Protein AF-A0A1A6AYL4-F1 (afdb_monomer)

Mean predicted aligned error: 13.73 Å

Structure (mmCIF, N/CA/C/O backbone):
data_AF-A0A1A6AYL4-F1
#
_entry.id   AF-A0A1A6AYL4-F1
#
loop_
_atom_site.group_PDB
_atom_site.id
_atom_site.type_symbol
_atom_site.label_atom_id
_atom_site.label_alt_id
_atom_site.label_comp_id
_atom_site.label_asym_id
_atom_site.label_entity_id
_atom_site.label_seq_id
_atom_site.pdbx_PDB_ins_code
_atom_site.Cartn_x
_atom_site.Cartn_y
_atom_site.Cartn_z
_atom_site.occupancy
_atom_site.B_iso_or_equiv
_atom_site.auth_seq_id
_atom_site.auth_comp_id
_atom_site.auth_asym_id
_atom_site.auth_atom_id
_atom_site.pdbx_PDB_model_num
ATOM 1 N N . MET A 1 1 ? -16.899 0.995 16.268 1.00 93.88 1 MET A N 1
ATOM 2 C CA . MET A 1 1 ? -15.574 0.306 16.276 1.00 93.88 1 MET A CA 1
ATOM 3 C C . MET A 1 1 ? -14.476 1.223 15.748 1.00 93.88 1 MET A C 1
ATOM 5 O O . MET A 1 1 ? -14.807 2.250 15.169 1.00 93.88 1 MET A O 1
ATOM 9 N N . LYS A 1 2 ? -13.194 0.879 15.949 1.00 95.88 2 LYS A N 1
ATOM 10 C CA . LYS A 1 2 ? -12.048 1.659 15.445 1.00 95.88 2 LYS A CA 1
ATOM 11 C C . LYS A 1 2 ? -11.159 0.810 14.546 1.00 95.88 2 LYS A C 1
ATOM 13 O O . LYS A 1 2 ? -10.795 -0.306 14.914 1.00 95.88 2 LYS A O 1
ATOM 18 N N . PHE A 1 3 ? -10.766 1.372 13.412 1.00 98.06 3 PHE A N 1
ATOM 19 C CA . PHE A 1 3 ? -9.859 0.760 12.446 1.00 98.06 3 PHE A CA 1
ATOM 20 C C . PHE A 1 3 ? -8.645 1.661 12.265 1.00 98.06 3 PHE A C 1
ATOM 22 O O . PHE A 1 3 ? -8.770 2.885 12.279 1.00 98.06 3 PHE A O 1
ATOM 29 N N . CYS A 1 4 ? -7.470 1.061 12.111 1.00 98.50 4 CYS A N 1
ATOM 30 C CA . CYS A 1 4 ? -6.222 1.800 11.961 1.00 98.50 4 CYS A CA 1
ATOM 31 C C . CYS A 1 4 ? -5.524 1.407 10.663 1.00 98.50 4 CYS A C 1
ATOM 33 O O . CYS A 1 4 ? -5.542 0.246 10.261 1.00 98.50 4 CYS A O 1
ATOM 35 N N . GLY A 1 5 ? -4.902 2.378 10.015 1.00 98.75 5 GLY A N 1
ATOM 36 C CA . GLY A 1 5 ? -4.017 2.177 8.887 1.00 98.75 5 GLY A CA 1
ATOM 37 C C . GLY A 1 5 ? -2.644 2.752 9.189 1.00 98.75 5 GLY A C 1
ATOM 38 O O . GLY A 1 5 ? -2.529 3.826 9.781 1.00 98.75 5 GLY A O 1
ATOM 39 N N . ILE A 1 6 ? -1.610 2.017 8.797 1.00 98.75 6 ILE A N 1
ATOM 40 C CA . ILE A 1 6 ? -0.211 2.367 9.015 1.00 98.75 6 ILE A CA 1
ATOM 41 C C . ILE A 1 6 ? 0.480 2.377 7.660 1.00 98.75 6 ILE A C 1
ATOM 43 O O . ILE A 1 6 ? 0.662 1.317 7.069 1.00 98.75 6 ILE A O 1
ATOM 47 N N . ASP A 1 7 ? 0.894 3.549 7.195 1.00 98.38 7 ASP A N 1
ATOM 48 C CA . ASP A 1 7 ? 1.853 3.666 6.099 1.00 98.38 7 ASP A CA 1
ATOM 49 C C . ASP A 1 7 ? 3.285 3.688 6.650 1.00 98.38 7 ASP A C 1
ATOM 51 O O . ASP A 1 7 ? 3.562 4.328 7.673 1.00 98.38 7 ASP A O 1
ATOM 55 N N . VAL A 1 8 ? 4.189 2.944 6.008 1.00 96.62 8 VAL A N 1
ATOM 56 C CA . VAL A 1 8 ? 5.577 2.790 6.457 1.00 96.62 8 VAL A CA 1
ATOM 57 C C . VAL A 1 8 ? 6.524 3.501 5.497 1.00 96.62 8 VAL A C 1
ATOM 59 O O . VAL A 1 8 ? 6.944 2.952 4.478 1.00 96.62 8 VAL A O 1
ATOM 62 N N . HIS A 1 9 ? 6.985 4.686 5.894 1.00 88.50 9 HIS A N 1
ATOM 63 C CA . HIS A 1 9 ? 7.947 5.471 5.131 1.00 88.50 9 HIS A CA 1
ATOM 64 C C . HIS A 1 9 ? 9.311 5.539 5.831 1.00 88.50 9 HIS A C 1
ATOM 66 O O . HIS A 1 9 ? 9.556 6.359 6.721 1.00 88.50 9 HIS A O 1
ATOM 72 N N . LEU A 1 10 ? 10.261 4.709 5.390 1.00 82.62 10 LEU A N 1
ATOM 73 C CA . LEU A 1 10 ? 11.614 4.616 5.959 1.00 82.62 10 LEU A CA 1
ATOM 74 C C . LEU A 1 10 ? 11.590 4.331 7.472 1.00 82.62 10 LEU A C 1
ATOM 76 O O . LEU A 1 10 ? 11.496 3.176 7.865 1.00 82.62 10 LEU A O 1
ATOM 80 N N . ARG A 1 11 ? 11.705 5.360 8.323 1.00 79.62 11 ARG A N 1
ATOM 81 C CA . ARG A 1 11 ? 11.673 5.264 9.799 1.00 79.62 11 ARG A CA 1
ATOM 82 C C . ARG A 1 11 ? 10.466 5.970 10.426 1.00 79.62 11 ARG A C 1
ATOM 84 O O . ARG A 1 11 ? 10.343 5.979 11.649 1.00 79.62 11 ARG A O 1
ATOM 91 N N . THR A 1 12 ? 9.620 6.581 9.608 1.00 90.06 12 THR A N 1
ATOM 92 C CA . THR A 1 12 ? 8.412 7.290 10.022 1.00 90.06 12 THR A CA 1
ATOM 93 C C . THR A 1 12 ? 7.198 6.460 9.633 1.00 90.06 12 THR A C 1
ATOM 95 O O . THR A 1 12 ? 7.202 5.791 8.604 1.00 90.06 12 THR A O 1
ATOM 98 N N . LEU A 1 13 ? 6.182 6.488 10.485 1.00 97.31 13 LEU A N 1
ATOM 99 C CA . LEU A 1 13 ? 4.921 5.795 10.288 1.00 97.31 13 LEU A CA 1
ATOM 100 C C . LEU A 1 13 ? 3.816 6.838 10.187 1.00 97.31 13 LEU A C 1
ATOM 102 O O . LEU A 1 13 ? 3.622 7.587 11.145 1.00 97.31 13 LEU A O 1
ATOM 106 N N . SER A 1 14 ? 3.094 6.901 9.075 1.00 97.81 14 SER A N 1
ATOM 107 C CA . SER A 1 14 ? 1.877 7.711 9.002 1.00 97.81 14 SER A CA 1
ATOM 108 C C . SER A 1 14 ? 0.704 6.863 9.477 1.00 97.81 14 SER A C 1
ATOM 110 O O . SER A 1 14 ? 0.437 5.791 8.943 1.00 97.81 14 SER A O 1
ATOM 112 N N . ILE A 1 15 ? 0.035 7.321 10.532 1.00 98.19 15 ILE A N 1
ATOM 113 C CA . ILE A 1 15 ? -1.056 6.606 11.191 1.00 98.19 15 ILE A CA 1
ATOM 114 C C . ILE A 1 15 ? -2.368 7.311 10.882 1.00 98.19 15 ILE A C 1
ATOM 116 O O . ILE A 1 15 ? -2.463 8.528 11.068 1.00 98.19 15 ILE A O 1
ATOM 120 N N . ALA A 1 16 ? -3.370 6.540 10.468 1.00 98.12 16 ALA A N 1
ATOM 121 C CA . ALA A 1 16 ? -4.747 6.985 10.317 1.00 98.12 16 ALA A CA 1
ATOM 122 C C . ALA A 1 16 ? -5.687 6.118 11.161 1.00 98.12 16 ALA A C 1
ATOM 124 O O . ALA A 1 16 ? -5.713 4.902 10.989 1.00 98.12 16 ALA A O 1
ATOM 125 N N . GLU A 1 17 ? -6.472 6.730 12.046 1.00 98.00 17 GLU A N 1
ATOM 126 C CA . GLU A 1 17 ? -7.550 6.057 12.782 1.00 98.00 17 GLU A CA 1
ATOM 127 C C . GLU A 1 17 ? -8.902 6.522 12.252 1.00 98.00 17 GLU A C 1
ATOM 129 O O . GLU A 1 17 ? -9.151 7.727 12.165 1.00 98.00 17 GLU A O 1
ATOM 134 N N . ILE A 1 18 ? -9.781 5.567 11.949 1.00 97.75 18 ILE A N 1
ATOM 135 C CA . ILE A 1 18 ? -11.150 5.822 11.502 1.00 97.75 18 ILE A CA 1
ATOM 136 C C . ILE A 1 18 ? -12.148 5.066 12.379 1.00 97.75 18 ILE A C 1
ATOM 138 O O . ILE A 1 18 ? -11.828 4.001 12.921 1.00 97.75 18 ILE A O 1
ATOM 142 N N . ASP A 1 19 ? -13.364 5.590 12.501 1.00 96.19 19 ASP A N 1
ATOM 143 C CA . ASP A 1 19 ? -14.494 4.845 13.060 1.00 96.19 19 ASP A CA 1
ATOM 144 C C . ASP A 1 19 ? -15.345 4.162 11.969 1.00 96.19 19 ASP A C 1
ATOM 146 O O . ASP A 1 19 ? -15.025 4.183 10.778 1.00 96.19 19 ASP A O 1
ATOM 150 N N . GLU A 1 20 ? -16.434 3.513 12.379 1.00 95.75 20 GLU A N 1
ATOM 151 C CA . GLU A 1 20 ? -17.362 2.823 11.471 1.00 95.75 20 GLU A CA 1
ATOM 152 C C . GLU A 1 20 ? -18.221 3.752 10.604 1.00 95.75 20 GLU A C 1
ATOM 154 O O . GLU A 1 20 ? -18.821 3.283 9.639 1.00 95.75 20 GLU A O 1
ATOM 159 N N . ASN A 1 21 ? -18.239 5.049 10.919 1.00 96.00 21 ASN A N 1
ATOM 160 C CA . ASN A 1 21 ? -18.890 6.096 10.136 1.00 96.00 21 ASN A CA 1
ATOM 161 C C . ASN A 1 21 ? -17.889 6.841 9.236 1.00 96.00 21 ASN A C 1
ATOM 163 O O . ASN A 1 21 ? -18.244 7.846 8.626 1.00 96.00 21 ASN A O 1
ATOM 167 N N . PHE A 1 22 ? -16.643 6.359 9.156 1.00 95.50 22 PHE A N 1
ATOM 168 C CA . PHE A 1 22 ? -15.541 6.969 8.409 1.00 95.50 22 PHE A CA 1
ATOM 169 C C . PHE A 1 22 ? -15.150 8.373 8.885 1.00 95.50 22 PHE A C 1
ATOM 171 O O . PHE A 1 22 ? -14.526 9.133 8.138 1.00 95.50 22 PHE A O 1
ATOM 178 N N . ASN A 1 23 ? -15.439 8.701 10.149 1.00 94.69 23 ASN A N 1
ATOM 179 C CA . ASN A 1 23 ? -14.836 9.861 10.789 1.00 94.69 23 ASN A CA 1
ATOM 180 C C . ASN A 1 23 ? -13.351 9.579 11.023 1.00 94.69 23 ASN A C 1
ATOM 182 O O . ASN A 1 23 ? -12.981 8.522 11.539 1.00 94.69 23 ASN A O 1
ATOM 186 N N . VAL A 1 24 ? -12.498 10.535 10.658 1.00 95.00 24 VAL A N 1
ATOM 187 C CA . VAL A 1 24 ? -11.054 10.443 10.882 1.00 95.00 24 VAL A CA 1
ATOM 188 C C . VAL A 1 24 ? -10.741 10.968 12.282 1.00 95.00 24 VAL A C 1
ATOM 190 O O . VAL A 1 24 ? -10.748 12.173 12.525 1.00 95.00 24 VAL A O 1
ATOM 193 N N . ASN A 1 25 ? -10.452 10.056 13.208 1.00 93.94 25 ASN A N 1
ATOM 194 C CA . ASN A 1 25 ? -10.186 10.378 14.614 1.00 93.94 25 ASN A CA 1
ATOM 195 C C . ASN A 1 25 ? -8.729 10.788 14.858 1.00 93.94 25 ASN A C 1
ATOM 197 O O . ASN A 1 25 ? -8.426 11.492 15.821 1.00 93.94 25 ASN A O 1
ATOM 201 N N . LEU A 1 26 ? -7.812 10.318 14.007 1.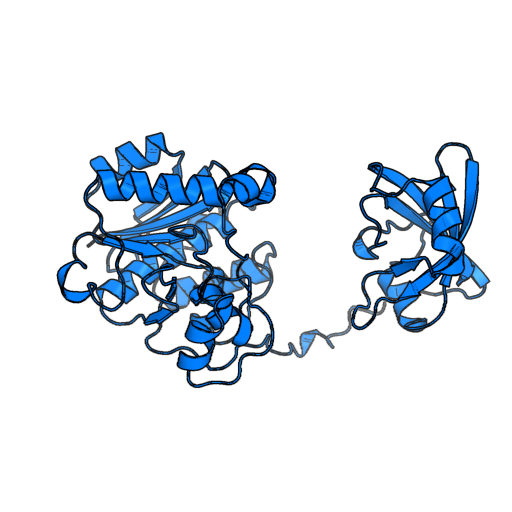00 95.00 26 LEU A N 1
ATOM 202 C CA . LEU A 1 26 ? -6.384 10.587 14.122 1.00 95.00 26 LEU A CA 1
ATOM 203 C C . LEU A 1 26 ? -5.725 10.566 12.744 1.00 95.00 26 LEU A C 1
ATOM 205 O O . LEU A 1 26 ? -5.889 9.604 12.000 1.00 95.00 26 LEU A O 1
ATOM 209 N N . LEU A 1 27 ? -4.902 11.578 12.467 1.00 94.31 27 LEU A N 1
ATOM 210 C CA . LEU A 1 27 ? -3.845 11.538 11.457 1.00 94.31 27 LEU A CA 1
ATOM 211 C C . LEU A 1 27 ? -2.560 12.025 12.107 1.00 94.31 27 LEU A C 1
ATOM 213 O O . LEU A 1 27 ? -2.458 13.187 12.505 1.00 94.31 27 LEU A O 1
ATOM 217 N N . LYS A 1 28 ? -1.585 11.133 12.268 1.00 94.56 28 LYS A N 1
ATOM 218 C CA . LYS A 1 28 ? -0.340 11.479 12.954 1.00 94.56 28 LYS A CA 1
ATOM 219 C C . LYS A 1 28 ? 0.845 10.690 12.421 1.00 94.56 28 LYS A C 1
ATOM 221 O O . LYS A 1 28 ? 0.759 9.486 12.222 1.00 94.56 28 LYS A O 1
ATOM 226 N N . ASN A 1 29 ? 1.974 11.375 12.265 1.00 95.12 29 ASN A N 1
ATOM 227 C CA . ASN A 1 29 ? 3.255 10.708 12.083 1.00 95.12 29 ASN A CA 1
ATOM 228 C C . ASN A 1 29 ? 3.780 10.227 13.437 1.00 95.12 29 ASN A C 1
ATOM 230 O O . ASN A 1 29 ? 3.818 10.996 14.397 1.00 95.12 29 ASN A O 1
ATOM 234 N N . MET A 1 30 ? 4.194 8.970 13.494 1.00 96.56 30 MET A N 1
ATOM 235 C CA . MET A 1 30 ? 4.739 8.317 14.675 1.00 96.56 30 MET A CA 1
ATOM 236 C C . MET A 1 30 ? 6.060 7.623 14.346 1.00 96.56 30 MET A C 1
ATOM 238 O O . MET A 1 30 ? 6.335 7.247 13.206 1.00 96.56 30 MET A O 1
ATOM 242 N N . ASN A 1 31 ? 6.882 7.418 15.365 1.00 96.25 31 ASN A N 1
ATOM 243 C CA . ASN A 1 31 ? 7.961 6.438 15.339 1.00 96.25 31 ASN A CA 1
ATOM 244 C C . ASN A 1 31 ? 7.506 5.096 15.957 1.00 96.25 31 ASN A C 1
ATOM 246 O O . ASN A 1 31 ? 6.405 4.977 16.492 1.00 96.25 31 ASN A O 1
ATOM 250 N N . LEU A 1 32 ? 8.365 4.072 15.914 1.00 96.69 32 LEU A N 1
ATOM 251 C CA . LEU A 1 32 ? 8.043 2.735 16.438 1.00 96.69 32 LEU A CA 1
ATOM 252 C C . LEU A 1 32 ? 7.712 2.717 17.944 1.00 96.69 32 LEU A C 1
ATOM 254 O O . LEU A 1 32 ? 6.887 1.912 18.367 1.00 96.69 32 LEU A O 1
ATOM 258 N N . ASN A 1 33 ? 8.333 3.575 18.760 1.00 96.00 33 ASN A N 1
ATOM 259 C CA . ASN A 1 33 ? 8.033 3.648 20.195 1.00 96.00 33 ASN A CA 1
ATOM 260 C C . ASN A 1 33 ? 6.682 4.326 20.444 1.00 96.00 33 ASN A C 1
ATOM 262 O O . ASN A 1 33 ? 5.897 3.841 21.250 1.00 96.00 33 ASN A O 1
ATOM 266 N N . GLU A 1 34 ? 6.378 5.398 19.712 1.00 97.31 34 GLU A N 1
ATOM 267 C CA . GLU A 1 34 ? 5.057 6.037 19.768 1.00 97.31 34 GLU A CA 1
ATOM 268 C C . GLU A 1 34 ? 3.951 5.074 19.321 1.00 97.31 34 GLU A C 1
ATOM 270 O O . GLU A 1 34 ? 2.909 5.011 19.969 1.00 97.31 34 GLU A O 1
ATOM 275 N N . LEU A 1 35 ? 4.200 4.260 18.285 1.00 97.06 35 LEU A N 1
ATOM 276 C CA . LEU A 1 35 ? 3.273 3.208 17.868 1.00 97.06 35 LEU A CA 1
ATOM 277 C C . LEU A 1 35 ? 3.028 2.196 18.999 1.00 97.06 35 LEU A C 1
ATOM 279 O O . LEU A 1 35 ? 1.879 1.852 19.268 1.00 97.06 35 LEU A O 1
ATOM 283 N N . LYS A 1 36 ? 4.084 1.727 19.683 1.00 96.56 36 LYS A N 1
ATOM 284 C CA . LYS A 1 36 ? 3.955 0.780 20.809 1.00 96.56 36 LYS A CA 1
ATOM 285 C C . LYS A 1 36 ? 3.029 1.309 21.902 1.00 96.56 36 LYS A C 1
ATOM 287 O O . LYS A 1 36 ? 2.177 0.558 22.384 1.00 96.56 36 LYS A O 1
ATOM 292 N N . GLU A 1 37 ? 3.197 2.574 22.281 1.00 96.81 37 GLU A N 1
ATOM 293 C CA . GLU A 1 37 ? 2.360 3.213 23.299 1.00 96.81 37 GLU A CA 1
ATOM 294 C C . GLU A 1 37 ? 0.932 3.437 22.794 1.00 96.81 37 GLU A C 1
ATOM 296 O O . GLU A 1 37 ? -0.027 3.131 23.502 1.00 96.81 37 GLU A O 1
ATOM 301 N N . TYR A 1 38 ? 0.770 3.870 21.542 1.00 96.38 38 TYR A N 1
ATOM 302 C CA . TYR A 1 38 ? -0.540 4.089 20.935 1.00 96.38 38 TYR A CA 1
ATOM 303 C C . TYR A 1 38 ? -1.384 2.806 20.869 1.00 96.38 38 TYR A C 1
ATOM 305 O O . TYR A 1 38 ? -2.532 2.814 21.315 1.00 96.38 38 TYR A O 1
ATOM 313 N N . ILE A 1 39 ? -0.815 1.687 20.402 1.00 95.12 39 ILE A N 1
ATOM 314 C CA . ILE A 1 39 ? -1.514 0.388 20.320 1.00 95.12 39 ILE A CA 1
ATOM 315 C C . ILE A 1 39 ? -1.818 -0.189 21.709 1.00 95.12 39 ILE A C 1
ATOM 317 O O . ILE A 1 39 ? -2.794 -0.916 21.886 1.00 95.12 39 ILE A O 1
ATOM 321 N N . LYS A 1 40 ? -1.004 0.136 22.720 1.00 93.50 40 LYS A N 1
ATOM 322 C CA . LYS A 1 40 ? -1.278 -0.244 24.112 1.00 93.50 40 LYS A CA 1
ATOM 323 C C . LYS A 1 40 ? -2.460 0.539 24.691 1.00 93.50 40 LYS A C 1
ATOM 325 O O . LYS A 1 40 ? -3.252 -0.038 25.428 1.00 93.50 40 LYS A O 1
ATOM 330 N N . ALA A 1 41 ? -2.552 1.832 24.388 1.00 93.69 41 ALA A N 1
ATOM 331 C CA . ALA A 1 41 ? -3.563 2.726 24.947 1.00 93.69 41 ALA A CA 1
ATOM 332 C C . ALA A 1 41 ? -4.905 2.688 24.198 1.00 93.69 41 ALA A C 1
ATOM 334 O O . ALA A 1 41 ? -5.934 3.040 24.771 1.00 93.69 41 ALA A O 1
ATOM 335 N N . THR A 1 42 ? -4.904 2.272 22.930 1.00 91.06 42 THR A N 1
ATOM 336 C CA . THR A 1 42 ? -6.061 2.429 22.043 1.00 91.06 42 THR A CA 1
ATOM 337 C C . THR A 1 42 ? -6.631 1.073 21.629 1.00 91.06 42 THR A C 1
ATOM 339 O O . THR A 1 42 ? -5.927 0.287 20.992 1.00 91.06 42 THR A O 1
ATOM 342 N N . PRO A 1 43 ? -7.906 0.774 21.938 1.00 90.81 43 PRO A N 1
ATOM 343 C CA . PRO A 1 43 ? -8.551 -0.435 21.450 1.00 90.81 43 PRO A CA 1
ATOM 344 C C . PRO A 1 43 ? -8.863 -0.284 19.956 1.00 90.81 43 PRO A C 1
ATOM 346 O O . PRO A 1 43 ? -9.803 0.413 19.573 1.00 90.81 43 PRO A O 1
ATOM 349 N N . ILE A 1 44 ? -8.060 -0.937 19.117 1.00 94.56 44 ILE A N 1
ATOM 350 C CA . ILE A 1 44 ? -8.265 -1.020 17.668 1.00 94.56 44 ILE A CA 1
ATOM 351 C C . ILE A 1 44 ? -8.753 -2.424 17.307 1.00 94.56 44 ILE A C 1
ATOM 353 O O . ILE A 1 44 ? -8.173 -3.412 17.756 1.00 94.56 44 ILE A O 1
ATOM 357 N N . THR A 1 45 ? -9.808 -2.498 16.494 1.00 95.06 45 THR A N 1
ATOM 358 C CA . THR A 1 45 ? -10.410 -3.754 16.027 1.00 95.06 45 THR A CA 1
ATOM 359 C C . THR A 1 45 ? -9.517 -4.430 14.987 1.00 95.06 45 THR A C 1
ATOM 361 O O . THR A 1 45 ? -9.121 -5.582 15.149 1.00 95.06 45 THR A O 1
ATOM 364 N N . LEU A 1 46 ? -9.152 -3.698 13.928 1.00 97.31 46 LEU A N 1
ATOM 365 C CA . LEU A 1 46 ? -8.296 -4.216 12.864 1.00 97.31 46 LEU A CA 1
ATOM 366 C C . LEU A 1 46 ? -7.320 -3.156 12.351 1.00 97.31 46 LEU A C 1
ATOM 368 O O . LEU A 1 46 ? -7.672 -1.977 12.246 1.00 97.31 46 LEU A O 1
ATOM 372 N N . ILE A 1 47 ? -6.098 -3.590 12.033 1.00 98.50 47 ILE A N 1
ATOM 373 C CA . ILE A 1 47 ? -5.013 -2.725 11.556 1.00 98.50 47 ILE A CA 1
ATOM 374 C C . ILE A 1 47 ? -4.567 -3.136 10.153 1.00 98.50 47 ILE A C 1
ATOM 376 O O . ILE A 1 47 ? -4.118 -4.261 9.951 1.00 98.50 47 ILE A O 1
ATOM 380 N N . GLY A 1 48 ? -4.643 -2.221 9.191 1.00 98.75 48 GLY A N 1
ATOM 381 C CA . GLY A 1 48 ? -4.002 -2.369 7.886 1.00 98.75 48 GLY A CA 1
ATOM 382 C C . GLY A 1 48 ? -2.593 -1.784 7.892 1.00 98.75 48 GLY A C 1
ATOM 383 O O . GLY A 1 48 ? -2.398 -0.673 8.376 1.00 98.75 48 GLY A O 1
ATOM 384 N N . VAL A 1 49 ? -1.613 -2.505 7.352 1.00 98.81 49 VAL A N 1
ATOM 385 C CA . VAL A 1 49 ? -0.213 -2.055 7.310 1.00 98.81 49 VAL A CA 1
ATOM 386 C C . VAL A 1 49 ? 0.288 -2.047 5.865 1.00 98.81 49 VAL A C 1
ATOM 388 O O . VAL A 1 49 ? 0.308 -3.097 5.224 1.00 98.81 49 VAL A O 1
ATOM 391 N N . ASP A 1 50 ? 0.722 -0.886 5.360 1.00 98.38 50 ASP A N 1
ATOM 392 C CA . ASP A 1 50 ? 1.442 -0.759 4.082 1.00 98.38 50 ASP A CA 1
ATOM 393 C C . ASP A 1 50 ? 2.902 -1.187 4.237 1.00 98.38 50 ASP A C 1
ATOM 395 O O . ASP A 1 50 ? 3.834 -0.383 4.281 1.00 98.38 50 ASP A O 1
ATOM 399 N N . ALA A 1 51 ? 3.090 -2.490 4.405 1.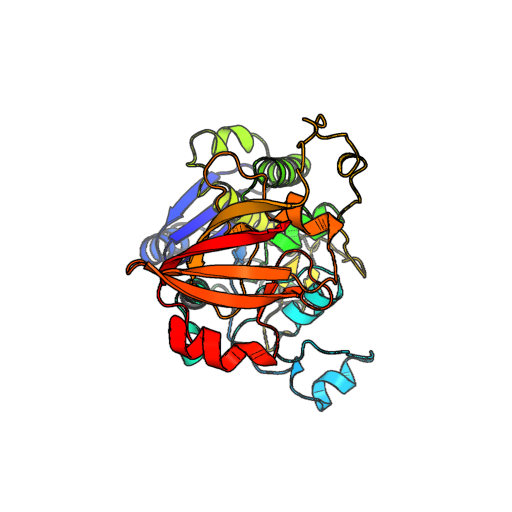00 97.69 51 ALA A N 1
ATOM 400 C CA . ALA A 1 51 ? 4.383 -3.140 4.318 1.00 97.69 51 ALA A CA 1
ATOM 401 C C . ALA A 1 51 ? 4.215 -4.652 4.162 1.00 97.69 51 ALA A C 1
ATOM 403 O O . ALA A 1 51 ? 3.256 -5.208 4.705 1.00 97.69 51 ALA A O 1
ATOM 404 N N . PRO A 1 52 ? 5.167 -5.351 3.515 1.00 96.88 52 PRO A N 1
ATOM 405 C CA . PRO A 1 52 ? 5.160 -6.807 3.511 1.00 96.88 52 PRO A CA 1
ATOM 406 C C . PRO A 1 52 ? 5.284 -7.351 4.940 1.00 96.88 52 PRO A C 1
ATOM 408 O O . PRO A 1 52 ? 6.105 -6.870 5.724 1.00 96.88 52 PRO A O 1
ATOM 411 N N . TYR A 1 53 ? 4.498 -8.376 5.270 1.00 96.19 53 TYR A N 1
ATOM 412 C CA . TYR A 1 53 ? 4.532 -9.041 6.576 1.00 96.19 53 TYR A CA 1
ATOM 413 C C . TYR A 1 53 ? 5.867 -9.735 6.856 1.00 96.19 53 TYR A C 1
ATOM 415 O O . TYR A 1 53 ? 6.410 -9.665 7.960 1.00 96.19 53 TYR A O 1
ATOM 423 N N . ASN A 1 54 ? 6.408 -10.408 5.844 1.00 95.12 54 ASN A N 1
ATOM 424 C CA . ASN A 1 54 ? 7.632 -11.192 5.916 1.00 95.12 54 ASN A CA 1
ATOM 425 C C . ASN A 1 54 ? 8.400 -11.151 4.585 1.00 95.12 54 ASN A C 1
ATOM 427 O O . ASN A 1 54 ? 7.948 -10.586 3.588 1.00 95.12 54 ASN A O 1
ATOM 431 N N . LEU A 1 55 ? 9.590 -11.754 4.595 1.00 96.31 55 LEU A N 1
ATOM 432 C CA . LEU A 1 55 ? 10.420 -11.952 3.408 1.00 96.31 55 LEU A CA 1
ATOM 433 C C . LEU A 1 55 ? 9.741 -12.885 2.398 1.00 96.31 55 LEU A C 1
ATOM 435 O O . LEU A 1 55 ? 8.963 -13.766 2.767 1.00 96.31 55 LEU A O 1
ATOM 439 N N . ASN A 1 56 ? 10.124 -12.745 1.132 1.00 95.00 56 ASN A N 1
ATOM 440 C CA . ASN A 1 56 ? 9.750 -13.673 0.069 1.00 95.00 56 ASN A CA 1
ATOM 441 C C . ASN A 1 56 ? 10.326 -15.075 0.353 1.00 95.00 56 ASN A C 1
ATOM 443 O O . ASN A 1 56 ? 11.536 -15.209 0.536 1.00 95.00 56 ASN A O 1
ATOM 447 N N . GLN A 1 57 ? 9.472 -16.102 0.386 1.00 95.12 57 GLN A N 1
ATOM 448 C CA . GLN A 1 57 ? 9.863 -17.491 0.670 1.00 95.12 57 GLN A CA 1
ATOM 449 C C . GLN A 1 57 ? 10.235 -18.267 -0.603 1.00 95.12 57 GLN A C 1
ATOM 451 O O . GLN A 1 57 ? 10.691 -19.404 -0.529 1.00 95.12 57 GLN A O 1
ATOM 456 N N . GLY A 1 58 ? 10.095 -17.646 -1.775 1.00 93.56 58 GLY A N 1
ATOM 457 C CA . GLY A 1 58 ? 10.498 -18.204 -3.055 1.00 93.56 58 GLY A CA 1
ATOM 458 C C . GLY A 1 58 ? 9.464 -19.136 -3.678 1.00 93.56 58 GLY A C 1
ATOM 459 O O . GLY A 1 58 ? 9.829 -19.885 -4.581 1.00 93.56 58 GLY A O 1
ATOM 460 N N . LEU A 1 59 ? 8.187 -19.082 -3.277 1.00 94.31 59 LEU A N 1
ATOM 461 C CA . LEU A 1 59 ? 7.152 -19.956 -3.850 1.00 94.31 59 LEU A CA 1
ATOM 462 C C . LEU A 1 59 ? 7.040 -19.791 -5.368 1.00 94.31 59 LEU A C 1
ATOM 464 O O . LEU A 1 59 ? 6.972 -20.763 -6.113 1.00 94.31 59 LEU A O 1
ATOM 468 N N . MET A 1 60 ? 7.109 -18.555 -5.862 1.00 91.81 60 MET A N 1
ATOM 469 C CA . MET A 1 60 ? 7.083 -18.294 -7.303 1.00 91.81 60 MET A CA 1
ATOM 470 C C . MET A 1 60 ? 8.367 -18.720 -8.028 1.00 91.81 60 MET A C 1
ATOM 472 O O . MET A 1 60 ? 8.340 -18.862 -9.254 1.00 91.81 60 MET A O 1
ATOM 476 N N . ASN A 1 61 ? 9.466 -18.971 -7.308 1.00 89.94 61 ASN A N 1
ATOM 477 C CA . ASN A 1 61 ? 10.696 -19.557 -7.844 1.00 89.94 61 ASN A CA 1
ATOM 478 C C . ASN A 1 61 ? 10.645 -21.092 -7.895 1.00 89.94 61 ASN A C 1
ATOM 480 O O . ASN A 1 61 ? 11.320 -21.678 -8.744 1.00 89.94 61 ASN A O 1
ATOM 484 N N . ASP A 1 62 ? 9.783 -21.735 -7.108 1.00 90.50 62 ASP A N 1
ATOM 485 C CA . ASP A 1 62 ? 9.547 -23.179 -7.152 1.00 90.50 62 ASP A CA 1
ATOM 486 C C . ASP A 1 62 ? 8.661 -23.579 -8.350 1.00 90.50 62 ASP A C 1
ATOM 488 O O . ASP A 1 62 ? 7.519 -23.145 -8.507 1.00 90.50 62 ASP A O 1
ATOM 492 N N . GLU A 1 63 ? 9.196 -24.431 -9.224 1.00 89.50 63 GLU A N 1
ATOM 493 C CA . GLU A 1 63 ? 8.474 -24.959 -10.381 1.00 89.50 63 GLU A CA 1
ATOM 494 C C . GLU A 1 63 ? 7.288 -25.845 -9.992 1.00 89.50 63 GLU A C 1
ATOM 496 O O . GLU A 1 63 ? 6.231 -25.755 -10.619 1.00 89.50 63 GLU A O 1
ATOM 501 N N . VAL A 1 64 ? 7.424 -26.651 -8.937 1.00 91.19 64 VAL A N 1
ATOM 502 C CA . VAL A 1 64 ? 6.351 -27.530 -8.461 1.00 91.19 64 VAL A CA 1
ATOM 503 C C . VAL A 1 64 ? 5.181 -26.690 -7.967 1.00 91.19 64 VAL A C 1
ATOM 505 O O . VAL A 1 64 ? 4.033 -26.968 -8.319 1.00 91.19 64 VAL A O 1
ATOM 508 N N . TYR A 1 65 ? 5.462 -25.635 -7.201 1.00 91.69 65 TYR A N 1
ATOM 509 C CA . TYR A 1 65 ? 4.450 -24.670 -6.788 1.00 91.69 65 TYR A CA 1
ATOM 510 C C . TYR A 1 65 ? 3.776 -24.006 -7.999 1.00 91.69 65 TYR A C 1
ATOM 512 O O . TYR A 1 65 ? 2.549 -24.018 -8.108 1.00 91.69 65 TYR A O 1
ATOM 520 N N . ARG A 1 66 ? 4.553 -23.499 -8.967 1.00 89.88 66 ARG A N 1
ATOM 521 C CA . ARG A 1 66 ? 4.002 -22.870 -10.182 1.00 89.88 66 ARG A CA 1
ATOM 522 C C . ARG A 1 66 ? 3.103 -23.805 -10.989 1.00 89.88 66 ARG A C 1
ATOM 524 O O . ARG A 1 66 ? 2.057 -23.369 -11.466 1.00 89.88 66 ARG A O 1
ATOM 531 N N . ASN A 1 67 ? 3.471 -25.078 -11.115 1.00 88.69 67 ASN A N 1
ATOM 532 C CA . ASN A 1 67 ? 2.686 -26.068 -11.851 1.00 88.69 67 ASN A CA 1
ATOM 533 C C . ASN A 1 67 ? 1.311 -26.327 -11.206 1.00 88.69 67 ASN A C 1
ATOM 535 O O . ASN A 1 67 ? 0.361 -26.659 -11.913 1.00 88.69 67 ASN A O 1
ATOM 539 N N . LYS A 1 68 ? 1.159 -26.094 -9.893 1.00 90.12 68 LYS A N 1
ATOM 540 C CA . LYS A 1 68 ? -0.136 -26.190 -9.191 1.00 90.12 68 LYS A CA 1
ATOM 541 C C . LYS A 1 68 ? -1.077 -25.021 -9.484 1.00 90.12 68 LYS A C 1
ATOM 543 O O . LYS A 1 68 ? -2.290 -25.179 -9.368 1.00 90.12 68 LYS A O 1
ATOM 548 N N . LEU A 1 69 ? -0.564 -23.865 -9.918 1.00 84.00 69 LEU A N 1
ATOM 549 C CA . LEU A 1 69 ? -1.371 -22.654 -10.138 1.00 84.00 69 LEU A CA 1
ATOM 550 C C . LEU A 1 69 ? -2.349 -22.750 -11.329 1.00 84.00 69 LEU A C 1
ATOM 552 O O . LEU A 1 69 ? -3.058 -21.780 -11.618 1.00 84.00 69 LEU A O 1
ATOM 556 N N . SER A 1 70 ? -2.424 -23.914 -11.993 1.00 79.19 70 SER A N 1
ATOM 557 C CA . SER A 1 70 ? -3.386 -24.250 -13.057 1.00 79.19 70 SER A CA 1
ATOM 558 C C . SER A 1 70 ? -3.466 -23.183 -14.156 1.00 79.19 70 SER A C 1
ATOM 560 O O . SER A 1 70 ? -4.523 -22.916 -14.723 1.00 79.19 70 SER A O 1
ATOM 562 N N . ARG A 1 71 ? -2.339 -22.512 -14.429 1.00 79.19 71 ARG A N 1
ATOM 563 C CA . ARG A 1 71 ? -2.227 -21.423 -15.404 1.00 79.19 71 ARG A CA 1
ATOM 564 C C . ARG A 1 71 ? -0.804 -21.313 -15.932 1.00 79.19 71 ARG A C 1
ATOM 566 O O . ARG A 1 71 ? 0.153 -21.609 -15.222 1.00 79.19 71 ARG A O 1
ATOM 573 N N . LYS A 1 72 ? -0.655 -20.826 -17.165 1.00 75.94 72 LYS A N 1
ATOM 574 C CA . LYS A 1 72 ? 0.662 -20.572 -17.759 1.00 75.94 72 LYS A CA 1
ATOM 575 C C . LYS A 1 72 ? 1.289 -19.323 -17.140 1.00 75.94 72 LYS A C 1
ATOM 577 O O . LYS A 1 72 ? 0.748 -18.225 -17.263 1.00 75.94 72 LYS A O 1
ATOM 582 N N . ILE A 1 73 ? 2.445 -19.491 -16.510 1.00 78.88 73 ILE A N 1
ATOM 583 C CA . ILE A 1 73 ? 3.199 -18.407 -15.875 1.00 78.88 73 ILE A CA 1
ATOM 584 C C . ILE A 1 73 ? 4.349 -18.014 -16.798 1.00 78.88 73 ILE A C 1
ATOM 586 O O . ILE A 1 73 ? 5.204 -18.839 -17.102 1.00 78.88 73 ILE A O 1
ATOM 590 N N . ASN A 1 74 ? 4.374 -16.755 -17.239 1.00 67.81 74 ASN A N 1
ATOM 591 C CA . ASN A 1 74 ? 5.469 -16.205 -18.034 1.00 67.81 74 ASN A CA 1
ATOM 592 C C . ASN A 1 74 ? 6.215 -15.141 -17.211 1.00 67.81 74 ASN A C 1
ATOM 594 O O . ASN A 1 74 ? 5.688 -14.052 -16.984 1.00 67.81 74 ASN A O 1
ATOM 598 N N . GLY A 1 75 ? 7.447 -15.443 -16.794 1.00 66.81 75 GLY A N 1
ATOM 599 C CA . GLY A 1 75 ? 8.325 -14.510 -16.079 1.00 66.81 75 GLY A CA 1
ATOM 600 C C . GLY A 1 75 ? 7.868 -14.159 -14.653 1.00 66.81 75 GLY A C 1
ATOM 601 O O . GLY A 1 75 ? 6.917 -14.724 -14.125 1.00 66.81 75 GLY A O 1
ATOM 602 N N . HIS A 1 76 ? 8.560 -13.199 -14.027 1.00 65.69 76 HIS A N 1
ATOM 603 C CA . HIS A 1 76 ? 8.257 -12.668 -12.683 1.00 65.69 76 HIS A CA 1
ATOM 604 C C . HIS A 1 76 ? 8.330 -13.672 -11.512 1.00 65.69 76 HIS A C 1
ATOM 606 O O . HIS A 1 76 ? 7.551 -13.573 -10.570 1.00 65.69 76 HIS A O 1
ATOM 612 N N . TYR A 1 77 ? 9.301 -14.589 -11.536 1.00 73.62 77 TYR A N 1
ATOM 613 C CA . TYR A 1 77 ? 9.467 -15.639 -10.517 1.00 73.62 77 TYR A CA 1
ATOM 614 C C . TYR A 1 77 ? 10.039 -15.133 -9.173 1.00 73.62 77 TYR A C 1
ATOM 616 O O . TYR A 1 77 ? 9.702 -15.656 -8.118 1.00 73.62 77 TYR A O 1
ATOM 624 N N . ASN A 1 78 ? 10.807 -14.036 -9.180 1.00 84.25 78 ASN A N 1
ATOM 625 C CA . ASN A 1 78 ? 11.412 -13.431 -7.981 1.00 84.25 78 ASN A CA 1
ATOM 626 C C . ASN A 1 78 ? 10.463 -12.464 -7.245 1.00 84.25 78 ASN A C 1
ATOM 628 O O . ASN A 1 78 ? 10.804 -11.300 -7.026 1.00 84.25 78 ASN A O 1
ATOM 632 N N . LYS A 1 79 ? 9.251 -12.919 -6.926 1.00 90.75 79 LYS A N 1
ATOM 633 C CA . LYS A 1 79 ? 8.198 -12.138 -6.257 1.00 90.75 79 LYS A CA 1
ATOM 634 C C . LYS A 1 79 ? 7.448 -13.005 -5.256 1.00 90.75 79 LYS A C 1
ATOM 636 O O . LYS A 1 79 ? 7.360 -14.210 -5.477 1.00 90.75 79 LYS A O 1
ATOM 641 N N . LYS A 1 80 ? 6.862 -12.392 -4.225 1.00 95.19 80 LYS A N 1
ATOM 642 C CA . LYS A 1 80 ? 5.821 -13.072 -3.441 1.00 95.19 80 LYS A CA 1
ATOM 643 C C . LYS A 1 80 ? 4.641 -13.429 -4.348 1.00 95.19 80 LYS A C 1
ATOM 645 O O . LYS A 1 80 ? 4.390 -12.741 -5.344 1.00 95.19 80 LYS A O 1
ATOM 650 N N . VAL A 1 81 ? 3.866 -14.453 -3.996 1.00 95.31 81 VAL A N 1
ATOM 651 C CA . VAL A 1 81 ? 2.660 -14.833 -4.763 1.00 95.31 81 VAL A CA 1
ATOM 652 C C . VAL A 1 81 ? 1.687 -13.653 -4.895 1.00 95.31 81 VAL A C 1
ATOM 654 O O . VAL A 1 81 ? 1.167 -13.401 -5.984 1.00 95.31 81 VAL A O 1
ATOM 657 N N . SER A 1 82 ? 1.495 -12.874 -3.824 1.00 96.56 82 SER A N 1
ATOM 658 C CA . SER A 1 82 ? 0.660 -11.663 -3.825 1.00 96.56 82 SER A CA 1
ATOM 659 C C . SER A 1 82 ? 1.147 -10.627 -4.847 1.00 96.56 82 SER A C 1
ATOM 661 O O . SER A 1 82 ? 0.382 -10.126 -5.674 1.00 96.56 82 SER A O 1
ATOM 663 N N . GLU A 1 83 ? 2.451 -10.360 -4.857 1.00 96.31 83 GLU A N 1
ATOM 664 C CA . GLU A 1 83 ? 3.096 -9.412 -5.760 1.00 96.31 83 GLU A CA 1
ATOM 665 C C . GLU A 1 83 ? 3.022 -9.853 -7.222 1.00 96.31 83 GLU A C 1
ATOM 667 O O . GLU A 1 83 ? 2.802 -9.024 -8.112 1.00 96.31 83 GLU A O 1
ATOM 672 N N . TYR A 1 84 ? 3.204 -11.150 -7.484 1.00 94.31 84 TYR A N 1
ATOM 673 C CA . TYR A 1 84 ? 3.040 -11.738 -8.809 1.00 94.31 84 TYR A CA 1
ATOM 674 C C . TYR A 1 84 ? 1.600 -11.568 -9.309 1.00 94.31 84 TYR A C 1
ATOM 676 O O . TYR A 1 84 ? 1.388 -11.047 -10.409 1.00 94.31 84 TYR A O 1
ATOM 684 N N . GLU A 1 85 ? 0.614 -11.949 -8.489 1.00 94.44 85 GLU A N 1
ATOM 685 C CA . GLU A 1 85 ? -0.806 -11.880 -8.836 1.00 94.44 85 GLU A CA 1
ATOM 686 C C . GLU A 1 85 ? -1.262 -10.439 -9.111 1.00 94.44 85 GLU A C 1
ATOM 688 O O . GLU A 1 85 ? -2.035 -10.202 -10.043 1.00 94.44 85 GLU A O 1
ATOM 693 N N . LEU A 1 86 ? -0.749 -9.452 -8.378 1.00 96.06 86 LEU A N 1
ATOM 694 C CA . LEU A 1 86 ? -0.994 -8.041 -8.685 1.00 96.06 86 LEU A CA 1
ATOM 695 C C . LEU A 1 86 ? -0.291 -7.603 -9.978 1.00 96.06 86 LEU A C 1
ATOM 697 O O . LEU A 1 86 ? -0.916 -6.987 -10.849 1.00 96.06 86 LEU A O 1
ATOM 701 N N . SER A 1 87 ? 0.981 -7.977 -10.154 1.00 93.81 87 SER A N 1
ATOM 702 C CA . SER A 1 87 ? 1.802 -7.549 -11.299 1.00 93.81 87 SER A CA 1
ATOM 703 C C . SER A 1 87 ? 1.218 -8.007 -12.627 1.00 93.81 87 SER A C 1
ATOM 705 O O . SER A 1 87 ? 1.119 -7.221 -13.569 1.00 93.81 87 SER A O 1
ATOM 707 N N . ARG A 1 88 ? 0.750 -9.259 -12.701 1.00 90.25 88 ARG A N 1
ATOM 708 C CA . ARG A 1 88 ? 0.106 -9.782 -13.915 1.00 90.25 88 ARG A CA 1
ATOM 709 C C . ARG A 1 88 ? -1.207 -9.067 -14.262 1.00 90.25 88 ARG A C 1
ATOM 711 O O . ARG A 1 88 ? -1.650 -9.145 -15.401 1.00 90.25 88 ARG A O 1
ATOM 718 N N . ARG A 1 89 ? -1.826 -8.375 -13.297 1.00 93.75 89 ARG A N 1
ATOM 719 C CA . ARG A 1 89 ? -3.030 -7.551 -13.490 1.00 93.75 89 ARG A CA 1
ATOM 720 C C . ARG A 1 89 ? -2.693 -6.094 -13.815 1.00 93.75 89 ARG A C 1
ATOM 722 O O . ARG A 1 89 ? -3.600 -5.276 -13.905 1.00 93.75 89 ARG A O 1
ATOM 729 N N . GLY A 1 90 ? -1.418 -5.750 -13.994 1.00 93.81 90 GLY A N 1
ATOM 730 C CA . GLY A 1 90 ? -0.966 -4.387 -14.283 1.00 93.81 90 GLY A CA 1
ATOM 731 C C . GLY A 1 90 ? -0.676 -3.534 -13.044 1.00 93.81 90 GLY A C 1
ATOM 732 O O . GLY A 1 90 ? -0.315 -2.368 -13.192 1.00 93.81 90 GLY A O 1
ATOM 733 N N . ILE A 1 91 ? -0.789 -4.097 -11.835 1.00 96.00 91 ILE A N 1
ATOM 734 C CA . ILE A 1 91 ? -0.503 -3.415 -10.568 1.00 96.00 91 ILE A CA 1
ATOM 735 C C . ILE A 1 91 ? 0.863 -3.886 -10.070 1.00 96.00 91 ILE A C 1
ATOM 737 O O . ILE A 1 91 ? 0.999 -5.027 -9.658 1.00 96.00 91 ILE A O 1
ATOM 741 N N . ASN A 1 92 ? 1.886 -3.035 -10.100 1.00 92.56 92 ASN A N 1
ATOM 742 C CA . ASN A 1 92 ? 3.268 -3.467 -9.859 1.00 92.56 92 ASN A CA 1
ATOM 743 C C . ASN A 1 92 ? 3.775 -3.059 -8.463 1.00 92.56 92 ASN A C 1
ATOM 745 O O . ASN A 1 92 ? 4.309 -1.956 -8.332 1.00 92.56 92 ASN A O 1
ATOM 749 N N . PRO A 1 93 ? 3.639 -3.909 -7.428 1.00 92.25 93 PRO A N 1
ATOM 750 C CA . PRO A 1 93 ? 4.306 -3.691 -6.148 1.00 92.25 93 PRO A CA 1
ATOM 751 C C . PRO A 1 93 ? 5.825 -3.854 -6.266 1.00 92.25 93 PRO A C 1
ATOM 753 O O . PRO A 1 93 ? 6.339 -4.503 -7.188 1.00 92.25 93 PRO A O 1
ATOM 756 N N . PHE A 1 94 ? 6.545 -3.282 -5.299 1.00 89.75 94 PHE A N 1
ATOM 757 C CA . PHE A 1 94 ? 7.958 -3.590 -5.096 1.00 89.75 94 PHE A CA 1
ATOM 758 C C . PHE A 1 94 ? 8.118 -5.073 -4.766 1.00 89.75 94 PHE A C 1
ATOM 760 O O . PHE A 1 94 ? 7.312 -5.637 -4.038 1.00 89.75 94 PHE A O 1
ATOM 767 N N . SER A 1 95 ? 9.156 -5.705 -5.314 1.00 91.62 95 SER A N 1
ATOM 768 C CA . SER A 1 95 ? 9.433 -7.113 -5.030 1.00 91.62 95 SER A CA 1
ATOM 769 C C . SER A 1 95 ? 10.111 -7.251 -3.676 1.00 91.62 95 SER A C 1
ATOM 771 O O . SER A 1 95 ? 11.213 -6.726 -3.489 1.00 91.62 95 SER A O 1
ATOM 773 N N . THR A 1 96 ? 9.464 -7.956 -2.751 1.00 93.75 96 THR A N 1
ATOM 774 C CA . THR A 1 96 ? 10.026 -8.231 -1.431 1.00 93.75 96 THR A CA 1
ATOM 775 C C . THR A 1 96 ? 11.243 -9.152 -1.573 1.00 93.75 96 THR A C 1
ATOM 777 O O . THR A 1 96 ? 11.159 -10.189 -2.241 1.00 93.75 96 THR A O 1
ATOM 780 N N . PRO A 1 97 ? 12.404 -8.798 -0.990 1.00 93.25 97 PRO A N 1
ATOM 781 C CA . PRO A 1 97 ? 13.580 -9.656 -1.015 1.00 93.25 97 PRO A CA 1
ATOM 782 C C . PRO A 1 97 ? 13.388 -10.964 -0.245 1.00 93.25 97 PRO A C 1
ATOM 784 O O . PRO A 1 97 ? 12.562 -11.060 0.660 1.00 93.25 97 PRO A O 1
ATOM 787 N N . SER A 1 98 ? 14.221 -11.954 -0.564 1.00 93.38 98 SER A N 1
ATOM 788 C CA . SER A 1 98 ? 14.255 -13.249 0.125 1.00 93.38 98 SER A CA 1
ATOM 789 C C . SER A 1 98 ? 15.122 -13.268 1.387 1.00 93.38 98 SER A C 1
ATOM 791 O O . SER A 1 98 ? 15.089 -14.238 2.137 1.00 93.38 98 SER A O 1
ATOM 793 N N . SER A 1 99 ? 15.912 -12.220 1.651 1.00 94.56 99 SER A N 1
ATOM 794 C CA . SER A 1 99 ? 16.779 -12.159 2.832 1.00 94.56 99 SER A CA 1
ATOM 795 C C . SER A 1 99 ? 16.893 -10.754 3.421 1.00 94.56 99 SER A C 1
ATOM 797 O O . SER A 1 99 ? 16.846 -9.744 2.711 1.00 94.56 99 SER A O 1
ATOM 799 N N . MET A 1 100 ? 17.112 -10.695 4.739 1.00 95.75 100 MET A N 1
ATOM 800 C CA . MET A 1 100 ? 17.402 -9.442 5.444 1.00 95.75 100 MET A CA 1
ATOM 801 C C . MET A 1 100 ? 18.716 -8.799 4.997 1.00 95.75 100 MET A C 1
ATOM 803 O O . MET A 1 100 ? 18.843 -7.580 5.070 1.00 95.75 100 MET A O 1
ATOM 807 N N . GLU A 1 101 ? 19.683 -9.586 4.527 1.00 93.19 101 GLU A N 1
ATOM 808 C CA . GLU A 1 101 ? 20.934 -9.064 3.972 1.00 93.19 101 GLU A CA 1
ATOM 809 C C . GLU A 1 101 ? 20.656 -8.167 2.760 1.00 93.19 101 GLU A C 1
ATOM 811 O O . GLU A 1 101 ? 21.124 -7.030 2.712 1.00 93.19 101 GLU A O 1
ATOM 816 N N . ILE A 1 102 ? 19.801 -8.615 1.831 1.00 89.38 102 ILE A N 1
ATOM 817 C CA . ILE A 1 102 ? 19.420 -7.813 0.662 1.00 89.38 102 ILE A CA 1
ATOM 818 C C . ILE A 1 102 ? 18.667 -6.552 1.098 1.00 89.38 102 ILE A C 1
ATOM 820 O O . ILE A 1 102 ? 18.982 -5.467 0.604 1.00 89.38 102 ILE A O 1
ATOM 824 N N . VAL A 1 103 ? 17.718 -6.673 2.035 1.00 89.12 103 VAL A N 1
ATOM 825 C CA . VAL A 1 103 ? 16.974 -5.523 2.585 1.00 89.12 103 VAL A CA 1
ATOM 826 C C . VAL A 1 103 ? 17.938 -4.481 3.166 1.00 89.12 103 VAL A C 1
ATOM 828 O O . VAL A 1 103 ? 17.838 -3.302 2.841 1.00 89.12 103 VAL A O 1
ATOM 831 N N . ARG A 1 104 ? 18.914 -4.911 3.974 1.00 89.12 104 ARG A N 1
ATOM 832 C CA . ARG A 1 104 ? 19.876 -4.021 4.647 1.00 89.12 104 ARG A CA 1
ATOM 833 C C . ARG A 1 104 ? 20.954 -3.472 3.718 1.00 89.12 104 ARG A C 1
ATOM 835 O O . ARG A 1 104 ? 21.453 -2.378 3.957 1.00 89.12 104 ARG A O 1
ATOM 842 N N . SER A 1 105 ? 21.286 -4.189 2.646 1.00 84.06 105 SER A N 1
ATOM 843 C CA . SER A 1 105 ? 22.284 -3.748 1.662 1.00 84.06 105 SER A CA 1
ATOM 844 C C . SER A 1 105 ? 21.826 -2.548 0.821 1.00 84.06 105 SER A C 1
ATOM 846 O O . SER A 1 105 ? 22.650 -1.897 0.179 1.00 84.06 105 SER A O 1
ATOM 848 N N . LYS A 1 106 ? 20.521 -2.233 0.804 1.00 80.12 106 LYS A N 1
ATOM 849 C CA . LYS A 1 106 ? 19.948 -1.179 -0.045 1.00 80.12 106 LYS A CA 1
ATOM 850 C C . LYS A 1 106 ? 19.086 -0.227 0.770 1.00 80.12 106 LYS A C 1
ATOM 852 O O . LYS A 1 106 ? 17.982 -0.565 1.177 1.00 80.12 106 LYS A O 1
ATOM 857 N N . ASN A 1 107 ? 19.537 1.018 0.915 1.00 78.00 107 ASN A N 1
ATOM 858 C CA . ASN A 1 107 ? 18.840 2.017 1.733 1.00 78.00 107 ASN A CA 1
ATOM 859 C C . ASN A 1 107 ? 17.365 2.234 1.329 1.00 78.00 107 ASN A C 1
ATOM 861 O O . ASN A 1 107 ? 16.506 2.417 2.190 1.00 78.00 107 ASN A O 1
ATOM 865 N N . TYR A 1 108 ? 17.045 2.146 0.032 1.00 81.19 108 TYR A N 1
ATOM 866 C CA . TYR A 1 108 ? 15.671 2.297 -0.468 1.00 81.19 108 TYR A CA 1
ATOM 867 C C . TYR A 1 108 ? 14.726 1.142 -0.074 1.00 81.19 108 TYR A C 1
ATOM 869 O O . TYR A 1 108 ? 13.528 1.248 -0.311 1.00 81.19 108 TYR A O 1
ATOM 877 N N . LEU A 1 109 ? 15.240 0.052 0.509 1.00 86.38 109 LEU A N 1
ATOM 878 C CA . LEU A 1 109 ? 14.461 -1.069 1.052 1.00 86.38 109 LEU A CA 1
ATOM 879 C C . LEU A 1 109 ? 14.304 -1.001 2.578 1.00 86.38 109 LEU A C 1
ATOM 881 O O . LEU A 1 109 ? 13.617 -1.840 3.154 1.00 86.38 109 LEU A O 1
ATOM 885 N N . SER A 1 110 ? 14.899 -0.008 3.249 1.00 88.31 110 SER A N 1
ATOM 886 C CA . SER A 1 110 ? 14.865 0.107 4.717 1.00 88.31 110 SER A CA 1
ATOM 887 C C . SER A 1 110 ? 13.451 0.215 5.304 1.00 88.31 110 SER A C 1
ATOM 889 O O . SER A 1 110 ? 13.227 -0.209 6.437 1.00 88.31 110 SER A O 1
ATOM 891 N N . TRP A 1 111 ? 12.484 0.712 4.529 1.00 91.75 111 TRP A N 1
ATOM 892 C CA . TRP A 1 111 ? 11.073 0.741 4.916 1.00 91.75 111 TRP A CA 1
ATOM 893 C C . TRP A 1 111 ? 10.496 -0.667 5.139 1.00 91.75 111 TRP A C 1
ATOM 895 O O . TRP A 1 111 ? 9.696 -0.841 6.050 1.00 91.75 111 TRP A O 1
ATOM 905 N N . MET A 1 112 ? 10.952 -1.692 4.402 1.00 94.81 112 MET A N 1
ATOM 906 C CA . MET A 1 112 ? 10.505 -3.078 4.609 1.00 94.81 112 MET A CA 1
ATOM 907 C C . MET A 1 112 ? 10.970 -3.612 5.967 1.00 94.81 112 MET A C 1
ATOM 909 O O . MET A 1 112 ? 10.194 -4.239 6.681 1.00 94.81 112 MET A O 1
ATOM 913 N N . GLU A 1 113 ? 12.212 -3.314 6.375 1.00 95.00 113 GLU A N 1
ATOM 914 C CA . GLU A 1 113 ? 12.699 -3.681 7.713 1.00 95.00 113 GLU A CA 1
ATOM 915 C C . GLU A 1 113 ? 11.890 -2.985 8.816 1.00 95.00 113 GLU A C 1
ATOM 917 O O . GLU A 1 113 ? 11.591 -3.594 9.846 1.00 95.00 113 GLU A O 1
ATOM 922 N N . THR A 1 114 ? 11.516 -1.719 8.616 1.00 96.12 114 THR A N 1
ATOM 923 C CA . THR A 1 114 ? 10.600 -1.018 9.527 1.00 96.12 114 THR A CA 1
ATOM 924 C C . THR A 1 114 ? 9.220 -1.669 9.539 1.00 96.12 114 THR A C 1
ATOM 926 O O . THR A 1 114 ? 8.664 -1.857 10.617 1.00 96.12 114 THR A O 1
ATOM 929 N N . GLY A 1 115 ? 8.710 -2.099 8.386 1.00 97.56 115 GLY A N 1
ATOM 930 C CA . GLY A 1 115 ? 7.472 -2.863 8.267 1.00 97.56 115 GLY A CA 1
ATOM 931 C C . GLY A 1 115 ? 7.495 -4.141 9.102 1.00 97.56 115 GLY A C 1
ATOM 932 O O . GLY A 1 115 ? 6.632 -4.336 9.953 1.00 97.56 115 GLY A O 1
ATOM 933 N N . PHE A 1 116 ? 8.546 -4.957 8.974 1.00 97.25 116 PHE A N 1
ATOM 934 C CA . PHE A 1 116 ? 8.716 -6.163 9.796 1.00 97.25 116 PHE A CA 1
ATOM 935 C C . PHE A 1 116 ? 8.724 -5.846 11.300 1.00 97.25 116 PHE A C 1
ATOM 937 O O . PHE A 1 116 ? 8.156 -6.584 12.105 1.00 97.25 116 PHE A O 1
ATOM 944 N N . LYS A 1 117 ? 9.324 -4.716 11.701 1.00 97.44 117 LYS A N 1
ATOM 945 C CA . LYS A 1 117 ? 9.289 -4.250 13.097 1.00 97.44 117 LYS A CA 1
ATOM 946 C C . LYS A 1 117 ? 7.882 -3.842 13.534 1.00 97.44 117 LYS A C 1
ATOM 948 O O . LYS A 1 117 ? 7.512 -4.166 14.658 1.00 97.44 117 LYS A O 1
ATOM 953 N N . VAL A 1 118 ? 7.102 -3.177 12.677 1.00 98.38 118 VAL A N 1
ATOM 954 C CA . VAL A 1 118 ? 5.688 -2.856 12.946 1.00 98.38 118 VAL A CA 1
ATOM 955 C C . VAL A 1 118 ? 4.903 -4.138 13.214 1.00 98.38 118 VAL A C 1
ATOM 957 O O . VAL A 1 118 ? 4.272 -4.245 14.260 1.00 98.38 118 VAL A O 1
ATOM 960 N N . TYR A 1 119 ? 5.009 -5.148 12.349 1.00 98.06 119 TYR A N 1
ATOM 961 C CA . TYR A 1 119 ? 4.308 -6.420 12.552 1.00 98.06 119 TYR A CA 1
ATOM 962 C C . TYR A 1 119 ? 4.701 -7.127 13.851 1.00 98.06 119 TYR A C 1
ATOM 964 O O . TYR A 1 119 ? 3.828 -7.618 14.566 1.00 98.06 119 TYR A O 1
ATOM 972 N N . ASN A 1 120 ? 5.988 -7.129 14.210 1.00 97.62 120 ASN A N 1
ATOM 973 C CA . ASN A 1 120 ? 6.436 -7.685 15.489 1.00 97.62 120 ASN A CA 1
ATOM 974 C C . ASN A 1 120 ? 5.817 -6.946 16.685 1.00 97.62 120 ASN A C 1
ATOM 976 O O . ASN A 1 120 ? 5.334 -7.592 17.610 1.00 97.62 120 ASN A O 1
ATOM 980 N N . ILE A 1 121 ? 5.757 -5.611 16.638 1.00 97.50 121 ILE A N 1
ATOM 981 C CA . ILE A 1 121 ? 5.111 -4.793 17.677 1.00 97.50 121 ILE A CA 1
ATOM 982 C C . ILE A 1 121 ? 3.633 -5.158 17.823 1.00 97.50 121 ILE A C 1
ATOM 984 O O . ILE A 1 121 ? 3.145 -5.323 18.938 1.00 97.50 121 ILE A O 1
ATOM 988 N N . LEU A 1 122 ? 2.913 -5.294 16.709 1.00 97.31 122 LEU A N 1
ATOM 989 C CA . LEU A 1 122 ? 1.497 -5.658 16.729 1.00 97.31 122 LEU A CA 1
ATOM 990 C C . LEU A 1 122 ? 1.290 -7.080 17.274 1.00 97.31 122 LEU A C 1
ATOM 992 O O . LEU A 1 122 ? 0.413 -7.301 18.110 1.00 97.31 122 LEU A O 1
ATOM 996 N N . LYS A 1 123 ? 2.150 -8.027 16.886 1.00 96.06 123 LYS A N 1
ATOM 997 C CA . LYS A 1 123 ? 2.127 -9.408 17.386 1.00 96.06 123 LYS A CA 1
ATOM 998 C C . LYS A 1 123 ? 2.375 -9.485 18.893 1.00 96.06 123 LYS A C 1
ATOM 1000 O O . LYS A 1 123 ? 1.646 -10.176 19.598 1.00 96.06 123 LYS A O 1
ATOM 1005 N N . GLU A 1 124 ? 3.341 -8.726 19.413 1.00 95.44 124 GLU A N 1
ATOM 1006 C CA . GLU A 1 124 ? 3.605 -8.599 20.857 1.00 95.44 124 GLU A CA 1
ATOM 1007 C C . GLU A 1 124 ? 2.397 -8.047 21.641 1.00 95.44 124 GLU A C 1
ATOM 1009 O O . GLU A 1 124 ? 2.288 -8.259 22.848 1.00 95.44 124 GLU A O 1
ATOM 1014 N N . LYS A 1 125 ? 1.470 -7.349 20.971 1.00 93.00 125 LYS A N 1
ATOM 1015 C CA . LYS A 1 125 ? 0.214 -6.830 21.545 1.00 93.00 125 LYS A CA 1
ATOM 1016 C C . LYS A 1 125 ? -0.994 -7.746 21.322 1.00 93.00 125 LYS A C 1
ATOM 1018 O O . LYS A 1 125 ? -2.132 -7.340 21.593 1.00 93.00 125 LYS A O 1
ATOM 1023 N N . GLY A 1 126 ? -0.745 -8.971 20.860 1.00 92.81 126 GLY A N 1
ATOM 1024 C CA . GLY A 1 126 ? -1.754 -10.005 20.667 1.00 92.81 126 GLY A CA 1
ATOM 1025 C C . GLY A 1 126 ? -2.621 -9.805 19.428 1.00 92.81 126 GLY A C 1
ATOM 1026 O O . GLY A 1 126 ? -3.728 -10.330 19.398 1.00 92.81 126 GLY A O 1
ATOM 1027 N N . LEU A 1 127 ? -2.170 -9.021 18.442 1.00 94.50 127 LEU A N 1
ATOM 1028 C CA . LEU A 1 127 ? -2.799 -9.019 17.124 1.00 94.50 127 LEU A CA 1
ATOM 1029 C C . LEU A 1 127 ? -2.262 -10.207 16.318 1.00 94.50 127 LEU A C 1
ATOM 1031 O O . LEU A 1 127 ? -1.066 -10.504 16.352 1.00 94.50 127 LEU A O 1
ATOM 1035 N N . GLU A 1 128 ? -3.136 -10.868 15.571 1.00 93.50 128 GLU A N 1
ATOM 1036 C CA . GLU A 1 128 ? -2.765 -11.947 14.652 1.00 93.50 128 GLU A CA 1
ATOM 1037 C C . GLU A 1 128 ? -2.840 -11.458 13.201 1.00 93.50 128 GLU A C 1
ATOM 1039 O O . GLU A 1 128 ? -3.696 -10.639 12.858 1.00 93.50 128 GLU A O 1
ATOM 1044 N N . LEU A 1 129 ? -1.941 -11.948 12.339 1.00 96.19 129 LEU A N 1
ATOM 1045 C CA . LEU A 1 129 ? -2.055 -11.700 10.904 1.00 96.19 129 LEU A CA 1
ATOM 1046 C C . LEU A 1 129 ? -3.265 -12.462 10.360 1.00 96.19 129 LEU A C 1
ATOM 1048 O O . LEU A 1 129 ? -3.323 -13.693 10.446 1.00 96.19 129 LEU A O 1
ATOM 1052 N N . LEU A 1 130 ? -4.206 -11.726 9.783 1.00 96.75 130 LEU A N 1
ATOM 1053 C CA . LEU A 1 130 ? -5.391 -12.300 9.176 1.00 96.75 130 LEU A CA 1
ATOM 1054 C C . LEU A 1 130 ? -5.140 -12.683 7.722 1.00 96.75 130 LEU A C 1
ATOM 1056 O O . LEU A 1 130 ? -4.401 -12.025 6.989 1.00 96.75 130 LEU A O 1
ATOM 1060 N N . ASN A 1 131 ? -5.796 -13.758 7.325 1.00 93.75 131 ASN A N 1
ATOM 1061 C CA . ASN A 1 131 ? -5.817 -14.314 5.986 1.00 93.75 131 ASN A CA 1
ATOM 1062 C C . ASN A 1 131 ? -7.201 -14.926 5.729 1.00 93.75 131 ASN A C 1
ATOM 1064 O O . ASN A 1 131 ? -8.074 -14.926 6.601 1.00 93.75 131 ASN A O 1
ATOM 1068 N N . GLU A 1 132 ? -7.405 -15.465 4.532 1.00 89.69 132 GLU A N 1
ATOM 1069 C CA . GLU A 1 132 ? -8.693 -16.054 4.151 1.00 89.69 132 GLU A CA 1
ATOM 1070 C C . GLU A 1 132 ? -9.150 -17.217 5.052 1.00 89.69 132 GLU A C 1
ATOM 1072 O O . GLU A 1 132 ? -10.352 -17.427 5.200 1.00 89.69 132 GLU A O 1
ATOM 1077 N N . SER A 1 133 ? -8.223 -17.946 5.688 1.00 90.69 133 SER A N 1
ATOM 1078 C CA . SER A 1 133 ? -8.547 -19.122 6.508 1.00 90.69 133 SER A CA 1
ATOM 1079 C C . SER A 1 133 ? -8.939 -18.798 7.952 1.00 90.69 133 SER A C 1
ATOM 1081 O O . SER A 1 133 ? -9.749 -19.518 8.525 1.00 90.69 133 SER A O 1
ATOM 1083 N N . ASN A 1 134 ? -8.403 -17.722 8.544 1.00 92.62 134 ASN A N 1
ATOM 1084 C CA . ASN A 1 134 ? -8.606 -17.397 9.964 1.00 92.62 134 ASN A CA 1
ATOM 1085 C C . ASN A 1 134 ? -9.467 -16.144 10.211 1.00 92.62 134 ASN A C 1
ATOM 1087 O O . ASN A 1 134 ? -9.772 -15.832 11.364 1.00 92.62 134 ASN A O 1
ATOM 1091 N N . LEU A 1 135 ? -9.879 -15.429 9.154 1.00 91.81 135 LEU A N 1
ATOM 1092 C CA . LEU A 1 135 ? -10.608 -14.162 9.263 1.00 91.81 135 LEU A CA 1
ATOM 1093 C C . LEU A 1 135 ? -11.835 -14.265 10.182 1.00 91.81 135 LEU A C 1
ATOM 1095 O O . LEU A 1 135 ? -11.995 -13.447 11.084 1.00 91.81 135 LEU A O 1
ATOM 1099 N N . ASN A 1 136 ? -12.689 -15.272 9.989 1.00 88.88 136 ASN A N 1
ATOM 1100 C CA . ASN A 1 136 ? -13.949 -15.385 10.734 1.00 88.88 136 ASN A CA 1
ATOM 1101 C C . ASN A 1 136 ? -13.754 -15.631 12.236 1.00 88.88 136 ASN A C 1
ATOM 1103 O O . ASN A 1 136 ? -14.607 -15.240 13.027 1.00 88.88 136 ASN A O 1
ATOM 1107 N N . GLU A 1 137 ? -12.640 -16.245 12.628 1.00 87.88 137 GLU A N 1
ATOM 1108 C CA . GLU A 1 137 ? -12.351 -16.608 14.018 1.00 87.88 137 GLU A CA 1
ATOM 1109 C C . GLU A 1 137 ? -11.592 -15.506 14.769 1.00 87.88 137 GLU A C 1
ATOM 1111 O O . GLU A 1 137 ? -11.645 -15.439 15.996 1.00 87.88 137 GLU A O 1
ATOM 1116 N N . LYS A 1 138 ? -10.855 -14.654 14.043 1.00 87.31 138 LYS A N 1
ATOM 1117 C CA . LYS A 1 138 ? -9.840 -13.754 14.616 1.00 87.31 138 LYS A CA 1
ATOM 1118 C C . LYS A 1 138 ? -10.029 -12.273 14.265 1.00 87.31 138 LYS A C 1
ATOM 1120 O O . LYS A 1 138 ? -9.211 -11.443 14.666 1.00 87.31 138 LYS A O 1
ATOM 1125 N N . LYS A 1 139 ? -11.096 -11.904 13.544 1.00 86.25 139 LYS A N 1
ATOM 1126 C CA . LYS A 1 139 ? -11.295 -10.530 13.037 1.00 86.25 139 LYS A CA 1
ATOM 1127 C C . LYS A 1 139 ? -11.441 -9.434 14.092 1.00 86.25 139 LYS A C 1
ATOM 1129 O O . LYS A 1 139 ? -11.203 -8.276 13.764 1.00 86.25 139 LYS A O 1
ATOM 1134 N N . ASP A 1 140 ? -11.811 -9.765 15.328 1.00 87.06 140 ASP A N 1
ATOM 1135 C CA . ASP A 1 140 ? -12.049 -8.759 16.375 1.00 87.06 140 ASP A CA 1
ATOM 1136 C C . ASP A 1 140 ? -10.758 -8.154 16.951 1.00 87.06 140 ASP A C 1
ATOM 1138 O O . ASP A 1 140 ? -10.814 -7.157 17.676 1.00 87.06 140 ASP A O 1
ATOM 1142 N N . ARG A 1 141 ? -9.593 -8.737 16.629 1.00 89.25 141 ARG A N 1
ATOM 1143 C CA . ARG A 1 141 ? -8.281 -8.205 17.011 1.00 89.25 141 ARG A CA 1
ATOM 1144 C C . ARG A 1 141 ? -7.172 -8.725 16.095 1.00 89.25 141 ARG A C 1
ATOM 1146 O O . ARG A 1 141 ? -6.422 -9.634 16.451 1.00 89.25 141 ARG A O 1
ATOM 1153 N N . GLY A 1 142 ? -7.039 -8.128 14.916 1.00 95.00 142 GLY A N 1
ATOM 1154 C CA . GLY A 1 142 ? -6.095 -8.607 13.904 1.00 95.00 142 GLY A CA 1
ATOM 1155 C C . GLY A 1 142 ? -5.369 -7.517 13.126 1.00 95.00 142 GLY A C 1
ATOM 1156 O O . GLY A 1 142 ? -5.617 -6.318 13.268 1.00 95.00 142 GLY A O 1
ATOM 1157 N N . MET A 1 143 ? -4.465 -7.959 12.265 1.00 97.44 143 MET A N 1
ATOM 1158 C CA . MET A 1 143 ? -3.749 -7.111 11.321 1.00 97.44 143 MET A CA 1
ATOM 1159 C C . MET A 1 143 ? -3.747 -7.727 9.927 1.00 97.44 143 MET A C 1
ATOM 1161 O O . MET A 1 143 ? -3.823 -8.944 9.784 1.00 97.44 143 MET A O 1
ATOM 1165 N N . ILE A 1 144 ? -3.647 -6.891 8.901 1.00 98.50 144 ILE A N 1
ATOM 1166 C CA . ILE A 1 144 ? -3.598 -7.300 7.495 1.00 98.50 144 ILE A CA 1
ATOM 1167 C C . ILE A 1 144 ? -2.475 -6.564 6.766 1.00 98.50 144 ILE A C 1
ATOM 1169 O O . ILE A 1 144 ? -2.214 -5.389 7.030 1.00 98.50 144 ILE A O 1
ATOM 1173 N N . GLU A 1 145 ? -1.845 -7.255 5.817 1.00 98.56 145 GLU A N 1
ATOM 1174 C CA . GLU A 1 145 ? -0.932 -6.641 4.852 1.00 98.56 145 GLU A CA 1
ATOM 1175 C C . GLU A 1 145 ? -1.751 -5.905 3.789 1.00 98.56 145 GLU A C 1
ATOM 1177 O O . GLU A 1 145 ? -2.676 -6.461 3.196 1.00 98.56 145 GLU A O 1
ATOM 1182 N N . VAL A 1 146 ? -1.430 -4.635 3.560 1.00 98.69 146 VAL A N 1
ATOM 1183 C CA . VAL A 1 146 ? -2.100 -3.767 2.591 1.00 98.69 146 VAL A CA 1
ATOM 1184 C C . VAL A 1 146 ? -1.072 -3.272 1.586 1.00 98.69 146 VAL A C 1
ATOM 1186 O O . VAL A 1 146 ? 0.073 -3.020 1.928 1.00 98.69 146 VAL A O 1
ATOM 1189 N N . PHE A 1 147 ? -1.493 -3.100 0.335 1.00 98.50 147 PHE A N 1
ATOM 1190 C CA . PHE A 1 147 ? -0.751 -2.309 -0.641 1.00 98.50 147 PHE A CA 1
ATOM 1191 C C . PHE A 1 147 ? -1.667 -1.187 -1.160 1.00 98.50 147 PHE A C 1
ATOM 1193 O O . PHE A 1 147 ? -2.522 -1.436 -2.022 1.00 98.50 147 PHE A O 1
ATOM 1200 N N . PRO A 1 148 ? -1.542 0.049 -0.647 1.00 98.56 148 PRO A N 1
ATOM 1201 C CA . PRO A 1 148 ? -2.436 1.170 -0.923 1.00 98.56 148 PRO A CA 1
ATOM 1202 C C . PRO A 1 148 ? -2.634 1.457 -2.403 1.00 98.56 148 PRO A C 1
ATOM 1204 O O . PRO A 1 148 ? -3.763 1.651 -2.854 1.00 98.56 148 PRO A O 1
ATOM 1207 N N . HIS A 1 149 ? -1.569 1.398 -3.208 1.00 98.06 149 HIS A N 1
ATOM 1208 C CA . HIS A 1 149 ? -1.707 1.605 -4.648 1.00 98.06 149 HIS A CA 1
ATOM 1209 C C . HIS A 1 149 ? -2.638 0.573 -5.303 1.00 98.06 149 HIS A C 1
ATOM 1211 O O . HIS A 1 149 ? -3.429 0.945 -6.175 1.00 98.06 149 HIS A O 1
ATOM 1217 N N . ALA A 1 150 ? -2.591 -0.694 -4.875 1.00 98.62 150 ALA A N 1
ATOM 1218 C CA . ALA A 1 150 ? -3.548 -1.697 -5.327 1.00 98.62 150 ALA A CA 1
ATOM 1219 C C . ALA A 1 150 ? -4.956 -1.376 -4.829 1.00 98.62 150 ALA A C 1
ATOM 1221 O O . ALA A 1 150 ? -5.881 -1.412 -5.633 1.00 98.62 150 ALA A O 1
ATOM 1222 N N . CYS A 1 151 ? -5.110 -0.992 -3.559 1.00 98.81 151 CYS A N 1
ATOM 1223 C CA . CYS A 1 151 ? -6.402 -0.634 -2.970 1.00 98.81 151 CYS A CA 1
ATOM 1224 C C . CYS A 1 151 ? -7.092 0.476 -3.766 1.00 98.81 151 CYS A C 1
ATOM 1226 O O . CYS A 1 151 ? -8.187 0.281 -4.285 1.00 98.81 151 CYS A O 1
ATOM 1228 N N . PHE A 1 152 ? -6.414 1.602 -3.978 1.00 98.75 152 PHE A N 1
ATOM 1229 C CA . PHE A 1 152 ? -6.936 2.687 -4.804 1.00 98.75 152 PHE A CA 1
ATOM 1230 C C . PHE A 1 152 ? -7.270 2.240 -6.234 1.00 98.75 152 PHE A C 1
ATOM 1232 O O . PHE A 1 152 ? -8.326 2.579 -6.766 1.00 98.75 152 PHE A O 1
ATOM 1239 N N . THR A 1 153 ? -6.393 1.444 -6.852 1.00 98.50 153 THR A N 1
ATOM 1240 C CA . THR A 1 153 ? -6.585 0.949 -8.223 1.00 98.50 153 THR A CA 1
ATOM 1241 C C . THR A 1 153 ? -7.811 0.048 -8.346 1.00 98.50 153 THR A C 1
ATOM 1243 O O . THR A 1 153 ? -8.568 0.169 -9.311 1.00 98.50 153 THR A O 1
ATOM 1246 N N . VAL A 1 154 ? -8.028 -0.866 -7.395 1.00 98.56 154 VAL A N 1
ATOM 1247 C CA . VAL A 1 154 ? -9.168 -1.787 -7.453 1.00 98.56 154 VAL A CA 1
ATOM 1248 C C . VAL A 1 154 ? -10.486 -1.084 -7.158 1.00 98.56 154 VAL A C 1
ATOM 1250 O O . VAL A 1 154 ? -11.490 -1.437 -7.771 1.00 98.56 154 VAL A O 1
ATOM 1253 N N . LEU A 1 155 ? -10.469 -0.064 -6.294 1.00 98.44 155 LEU A N 1
ATOM 1254 C CA . LEU A 1 155 ? -11.644 0.744 -5.984 1.00 98.44 155 LEU A CA 1
ATOM 1255 C C . LEU A 1 155 ? -12.090 1.624 -7.150 1.00 98.44 155 LEU A C 1
ATOM 1257 O O . LEU A 1 155 ? -13.289 1.732 -7.387 1.00 98.44 155 LEU A O 1
ATOM 1261 N N . GLU A 1 156 ? -11.144 2.231 -7.864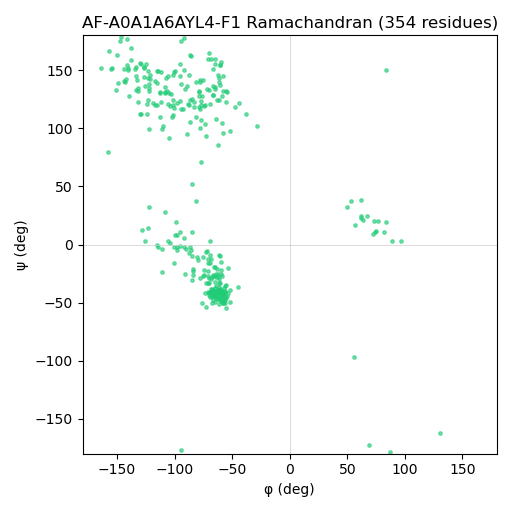 1.00 97.69 156 GLU A N 1
ATOM 1262 C CA . GLU A 1 156 ? -11.432 3.030 -9.062 1.00 97.69 156 GLU A CA 1
ATOM 1263 C C . GLU A 1 156 ? -11.695 2.138 -10.289 1.00 97.69 156 GLU A C 1
ATOM 1265 O O . GLU A 1 156 ? -12.397 2.501 -11.231 1.00 97.69 156 GLU A O 1
ATOM 1270 N N . GLY A 1 157 ? -11.100 0.946 -10.316 1.00 97.06 157 GLY A N 1
ATOM 1271 C CA . GLY A 1 157 ? -11.210 0.022 -11.435 1.00 97.06 157 GLY A CA 1
ATOM 1272 C C . GLY A 1 157 ? -10.264 0.319 -12.605 1.00 97.06 157 GLY A C 1
ATOM 1273 O O . GLY A 1 157 ? -10.437 -0.311 -13.655 1.00 97.06 157 GLY A O 1
ATOM 1274 N N . LYS A 1 158 ? -9.285 1.225 -12.438 1.00 95.94 158 LYS A N 1
ATOM 1275 C CA . LYS A 1 158 ? -8.230 1.592 -13.409 1.00 95.94 158 LYS A CA 1
ATOM 1276 C C . LYS A 1 158 ? -6.950 2.047 -12.688 1.00 95.94 158 LYS A C 1
ATOM 1278 O O . LYS A 1 158 ? -6.992 2.401 -11.514 1.00 95.94 158 LYS A O 1
ATOM 1283 N N . LEU A 1 159 ? -5.820 2.082 -13.398 1.00 95.94 159 LEU A N 1
ATOM 1284 C CA . LEU A 1 159 ? -4.563 2.609 -12.846 1.00 95.94 159 LEU A CA 1
ATOM 1285 C C . LEU A 1 159 ? -4.610 4.135 -12.704 1.00 95.94 159 LEU A C 1
ATOM 1287 O O . LEU A 1 159 ? -4.962 4.837 -13.653 1.00 95.94 159 LEU A O 1
ATOM 1291 N N . LEU A 1 160 ? -4.172 4.629 -11.546 1.00 95.06 160 LEU A N 1
ATOM 1292 C CA . LEU A 1 160 ? -4.156 6.053 -11.206 1.00 95.06 160 LEU A CA 1
ATOM 1293 C C . LEU A 1 160 ? -2.898 6.789 -11.669 1.00 95.06 160 LEU A C 1
ATOM 1295 O O . LEU A 1 160 ? -1.847 6.199 -11.951 1.00 95.06 160 LEU A O 1
ATOM 1299 N N . SER A 1 161 ? -2.986 8.113 -11.695 1.00 94.75 161 SER A N 1
ATOM 1300 C CA . SER A 1 161 ? -1.847 9.019 -11.803 1.00 94.75 161 SER A CA 1
ATOM 1301 C C . SER A 1 161 ? -0.870 8.825 -10.630 1.00 94.75 161 SER A C 1
ATOM 1303 O O . SER A 1 161 ? -1.209 8.291 -9.565 1.00 94.75 161 SER A O 1
ATOM 1305 N N . ASN A 1 162 ? 0.386 9.227 -10.844 1.00 92.06 162 ASN A N 1
ATOM 1306 C CA . ASN A 1 162 ? 1.459 9.051 -9.862 1.00 92.06 162 ASN A CA 1
ATOM 1307 C C . ASN A 1 162 ? 1.106 9.744 -8.538 1.00 92.06 162 ASN A C 1
ATOM 1309 O O . ASN A 1 162 ? 0.713 10.912 -8.552 1.00 92.06 162 ASN A O 1
ATOM 1313 N N . LYS A 1 163 ? 1.276 9.044 -7.407 1.00 91.56 163 LYS A N 1
ATOM 1314 C CA . LYS A 1 163 ? 0.778 9.489 -6.091 1.00 91.56 163 LYS A CA 1
ATOM 1315 C C . LYS A 1 163 ? 1.384 10.810 -5.600 1.00 91.56 163 LYS A C 1
ATOM 1317 O O . LYS A 1 163 ? 0.714 11.552 -4.906 1.00 91.56 163 LYS A O 1
ATOM 1322 N N . ASN A 1 164 ? 2.583 11.156 -6.065 1.00 85.94 164 ASN A N 1
ATOM 1323 C CA . ASN A 1 164 ? 3.297 12.381 -5.685 1.00 85.94 164 ASN A CA 1
ATOM 1324 C C . ASN A 1 164 ? 2.918 13.598 -6.560 1.00 85.94 164 ASN A C 1
ATOM 1326 O O . ASN A 1 164 ? 3.452 14.694 -6.376 1.00 85.94 164 ASN A O 1
ATOM 1330 N N . THR A 1 165 ? 2.046 13.413 -7.558 1.00 91.00 165 THR A N 1
ATOM 1331 C CA . THR A 1 165 ? 1.531 14.502 -8.405 1.00 91.00 165 THR A CA 1
ATOM 1332 C C . THR A 1 165 ? 0.235 15.047 -7.82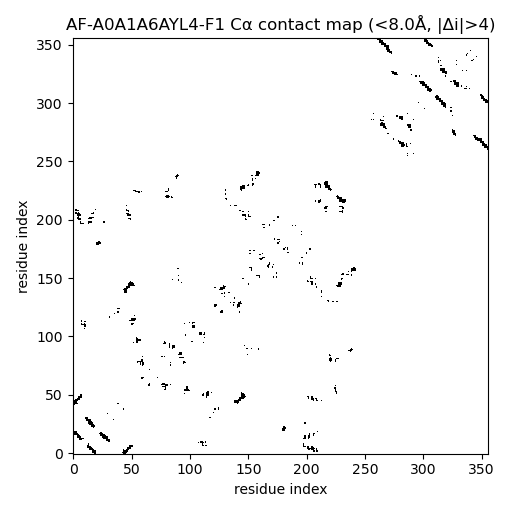5 1.00 91.00 165 THR A C 1
ATOM 1334 O O . THR A 1 165 ? -0.533 14.301 -7.230 1.00 91.00 165 THR A O 1
ATOM 1337 N N . GLU A 1 166 ? -0.056 16.327 -8.046 1.00 91.31 166 GLU A N 1
ATOM 1338 C CA . GLU A 1 166 ? -1.310 16.938 -7.587 1.00 91.31 166 GLU A CA 1
ATOM 1339 C C . GLU A 1 166 ? -2.546 16.204 -8.125 1.00 91.31 166 GLU A C 1
ATOM 1341 O O . GLU A 1 166 ? -3.454 15.884 -7.363 1.00 91.31 166 GLU A O 1
ATOM 1346 N N . LYS A 1 167 ? -2.527 15.825 -9.411 1.00 94.06 167 LYS A N 1
ATOM 1347 C CA . LYS A 1 167 ? -3.567 14.986 -10.018 1.00 94.06 167 LYS A CA 1
ATOM 1348 C C . LYS A 1 167 ? -3.729 13.656 -9.275 1.00 94.06 167 LYS A C 1
ATOM 1350 O O . LYS A 1 167 ? -4.842 13.294 -8.922 1.00 94.06 167 LYS A O 1
ATOM 1355 N N . GLY A 1 168 ? -2.631 12.945 -9.006 1.00 94.88 168 GLY A N 1
ATOM 1356 C CA . GLY A 1 168 ? -2.676 11.656 -8.308 1.00 94.88 168 GLY A CA 1
ATOM 1357 C C . GLY A 1 168 ? -3.094 11.746 -6.837 1.00 94.88 168 GLY A C 1
ATOM 1358 O O . GLY A 1 168 ? -3.701 10.797 -6.339 1.00 94.88 168 GLY A O 1
ATOM 1359 N N . ILE A 1 169 ? -2.805 12.863 -6.162 1.00 95.25 169 ILE A N 1
ATOM 1360 C CA . ILE A 1 169 ? -3.312 13.172 -4.816 1.00 95.25 169 ILE A CA 1
ATOM 1361 C C . ILE A 1 169 ? -4.826 13.405 -4.882 1.00 95.25 169 ILE A C 1
ATOM 1363 O O . ILE A 1 169 ? -5.574 12.758 -4.154 1.00 95.25 169 ILE A O 1
ATOM 1367 N N . ASN A 1 170 ? -5.291 14.263 -5.795 1.00 95.75 170 ASN A N 1
ATOM 1368 C CA . ASN A 1 170 ? -6.713 14.581 -5.940 1.00 95.75 170 ASN A CA 1
ATOM 1369 C C . ASN A 1 170 ? -7.548 13.359 -6.349 1.00 95.75 170 ASN A C 1
ATOM 1371 O O . ASN A 1 170 ? -8.625 13.154 -5.800 1.00 95.75 170 ASN A O 1
ATOM 1375 N N . GLU A 1 171 ? -7.044 12.503 -7.245 1.00 97.19 171 GLU A N 1
ATOM 1376 C CA . GLU A 1 171 ? -7.689 11.226 -7.586 1.00 97.19 171 GLU A CA 1
ATOM 1377 C C . GLU A 1 171 ? -7.906 10.351 -6.338 1.00 97.19 171 GLU A C 1
ATOM 1379 O O . GLU A 1 171 ? -8.996 9.822 -6.139 1.00 97.19 171 GLU A O 1
ATOM 1384 N N . ARG A 1 172 ? -6.900 10.232 -5.461 1.00 98.00 172 ARG A N 1
ATOM 1385 C CA . ARG A 1 172 ? -6.985 9.436 -4.222 1.00 98.00 172 ARG A CA 1
ATOM 1386 C C . ARG A 1 172 ? -7.934 10.039 -3.193 1.00 98.00 172 ARG A C 1
ATOM 1388 O O . ARG A 1 172 ? -8.696 9.296 -2.580 1.00 98.00 172 ARG A O 1
ATOM 1395 N N . ILE A 1 173 ? -7.920 11.364 -3.038 1.00 97.25 173 ILE A N 1
ATOM 1396 C CA . ILE A 1 173 ? -8.880 12.085 -2.191 1.00 97.25 173 ILE A CA 1
ATOM 1397 C C . ILE A 1 173 ? -10.307 11.806 -2.670 1.00 97.25 173 ILE A C 1
ATOM 1399 O O . ILE A 1 173 ? -11.139 11.387 -1.872 1.00 97.25 173 ILE A O 1
ATOM 1403 N N . ASN A 1 174 ? -10.571 11.964 -3.972 1.00 97.50 174 ASN A N 1
ATOM 1404 C CA . ASN A 1 174 ? -11.895 11.727 -4.549 1.00 97.50 174 ASN A CA 1
ATOM 1405 C C . ASN A 1 174 ? -12.362 10.282 -4.325 1.00 97.50 174 ASN A C 1
ATOM 1407 O O . ASN A 1 174 ? -13.534 10.059 -4.037 1.00 97.50 174 ASN A O 1
ATOM 1411 N N . ILE A 1 175 ? -11.454 9.304 -4.430 1.00 98.19 175 ILE A N 1
ATOM 1412 C CA . ILE A 1 175 ? -11.774 7.898 -4.152 1.00 98.19 175 ILE A CA 1
ATOM 1413 C C . ILE A 1 175 ? -12.172 7.709 -2.688 1.00 98.19 175 ILE A C 1
ATOM 1415 O O . ILE A 1 175 ? -13.181 7.059 -2.442 1.00 98.19 175 ILE A O 1
ATOM 1419 N N . ILE A 1 176 ? -11.414 8.257 -1.732 1.00 97.44 176 ILE A N 1
ATOM 1420 C CA . ILE A 1 176 ? -11.708 8.118 -0.295 1.00 97.44 176 ILE A CA 1
ATOM 1421 C C . ILE A 1 176 ? -13.031 8.805 0.055 1.00 97.44 176 ILE A C 1
ATOM 1423 O O . ILE A 1 176 ? -13.905 8.184 0.655 1.00 97.44 176 ILE A O 1
ATOM 1427 N N . GLU A 1 177 ? -13.227 10.053 -0.365 1.00 96.31 177 GLU A N 1
ATOM 1428 C CA . GLU A 1 177 ? -14.469 10.791 -0.098 1.00 96.31 177 GLU A CA 1
ATOM 1429 C C . GLU A 1 177 ? -15.683 10.153 -0.778 1.00 96.31 177 GLU A C 1
ATOM 1431 O O . GLU A 1 177 ? -16.757 10.070 -0.186 1.00 96.31 177 GLU A O 1
ATOM 1436 N N . GLY A 1 178 ? -15.505 9.587 -1.976 1.00 96.81 178 GLY A N 1
ATOM 1437 C CA . GLY A 1 178 ? -16.528 8.788 -2.651 1.00 96.81 178 GLY A CA 1
ATOM 1438 C C . GLY A 1 178 ? -16.956 7.533 -1.877 1.00 96.81 178 GLY A C 1
ATOM 1439 O O . GLY A 1 178 ? -17.929 6.889 -2.263 1.00 96.81 178 GLY A O 1
ATOM 1440 N N . ARG A 1 179 ? -16.257 7.169 -0.788 1.00 95.75 179 ARG A N 1
ATOM 1441 C CA . ARG A 1 179 ? -16.638 6.096 0.150 1.00 95.75 179 ARG A CA 1
ATOM 1442 C C . ARG A 1 179 ? -17.314 6.587 1.423 1.00 95.75 179 ARG A C 1
ATOM 1444 O O . ARG A 1 179 ? -17.558 5.770 2.301 1.00 95.75 179 ARG A O 1
ATOM 1451 N N . GLY A 1 180 ? -17.650 7.871 1.500 1.00 95.25 180 GLY A N 1
ATOM 1452 C CA . GLY A 1 180 ? -18.367 8.459 2.630 1.00 95.25 180 GLY A CA 1
ATOM 1453 C C . GLY A 1 180 ? -17.468 9.127 3.666 1.00 95.25 180 GLY A C 1
ATOM 1454 O O . GLY A 1 180 ? -17.978 9.629 4.658 1.00 95.25 180 GLY A O 1
ATOM 1455 N N . PHE A 1 181 ? -16.154 9.180 3.440 1.00 95.12 181 PHE A N 1
ATOM 1456 C CA . PHE A 1 181 ? -15.274 10.009 4.259 1.00 95.12 181 PHE A CA 1
ATOM 1457 C C . PHE A 1 181 ? -15.591 11.489 4.042 1.00 95.12 181 PHE A C 1
ATOM 1459 O O . PHE A 1 181 ? -15.704 11.950 2.905 1.00 95.12 181 PHE A O 1
ATOM 1466 N N . THR A 1 182 ? -15.646 12.254 5.126 1.00 88.25 182 THR A N 1
ATOM 1467 C CA . THR A 1 182 ? -15.849 13.707 5.086 1.00 88.25 182 THR A CA 1
ATOM 1468 C C . THR A 1 182 ? -14.597 14.449 5.547 1.00 88.25 182 THR A C 1
ATOM 1470 O O . THR A 1 182 ? -13.860 13.952 6.394 1.00 88.25 182 THR A O 1
ATOM 1473 N N . GLY A 1 183 ? -14.346 15.646 5.008 1.00 86.12 183 GLY A N 1
ATOM 1474 C CA . GLY A 1 183 ? -13.275 16.533 5.490 1.00 86.12 183 GLY A CA 1
ATOM 1475 C C . GLY A 1 183 ? -11.848 16.116 5.114 1.00 86.12 183 GLY A C 1
ATOM 1476 O O . GLY A 1 183 ? -10.894 16.707 5.611 1.00 86.12 183 GLY A O 1
ATOM 1477 N N . VAL A 1 184 ? -11.659 15.134 4.219 1.00 90.44 184 VAL A N 1
ATOM 1478 C CA . VAL A 1 184 ? -10.321 14.645 3.820 1.00 90.44 184 VAL A CA 1
ATOM 1479 C C . VAL A 1 184 ? -9.446 15.774 3.278 1.00 90.44 184 VAL A C 1
ATOM 1481 O O . VAL A 1 184 ? -8.280 15.887 3.661 1.00 90.44 184 VAL A O 1
ATOM 1484 N N . ARG A 1 185 ? -9.997 16.644 2.419 1.00 91.38 185 ARG A N 1
ATOM 1485 C CA . ARG A 1 185 ? -9.262 17.822 1.924 1.00 91.38 185 ARG A CA 1
ATOM 1486 C C . ARG A 1 185 ? -8.836 18.763 3.047 1.00 91.38 185 ARG A C 1
ATOM 1488 O O . ARG A 1 185 ? -7.694 19.220 3.023 1.00 91.38 185 ARG A O 1
ATOM 1495 N N . ASP A 1 186 ? -9.710 18.996 4.020 1.00 88.62 186 ASP A N 1
ATOM 1496 C CA . ASP A 1 186 ? -9.460 19.910 5.137 1.00 88.62 186 ASP A CA 1
ATOM 1497 C C . ASP A 1 186 ? -8.361 19.358 6.048 1.00 88.62 186 ASP A C 1
ATOM 1499 O O . ASP A 1 186 ? -7.398 20.060 6.364 1.00 88.62 186 ASP A O 1
ATOM 1503 N N . TYR A 1 187 ? -8.422 18.061 6.376 1.00 87.00 187 TYR A N 1
ATOM 1504 C CA . TYR A 1 187 ? -7.369 17.387 7.135 1.00 87.00 187 TYR A CA 1
ATOM 1505 C C . TYR A 1 187 ? -6.004 17.502 6.444 1.00 87.00 187 TYR A C 1
ATOM 1507 O O . TYR A 1 187 ? -4.990 17.775 7.087 1.00 87.00 187 TYR A O 1
ATOM 1515 N N . LEU A 1 188 ? -5.970 17.340 5.117 1.00 87.50 188 LEU A N 1
ATOM 1516 C CA . LEU A 1 188 ? -4.742 17.410 4.327 1.00 87.50 188 LEU A CA 1
ATOM 1517 C C . LEU A 1 188 ? -4.283 18.842 4.015 1.00 87.50 188 LEU A C 1
ATOM 1519 O O . LEU A 1 188 ? -3.168 19.005 3.513 1.00 87.50 188 LEU A O 1
ATOM 1523 N N . GLN A 1 189 ? -5.087 19.881 4.262 1.00 85.50 189 GLN A N 1
ATOM 1524 C CA . GLN A 1 189 ? -4.753 21.260 3.887 1.00 85.50 189 GLN A CA 1
ATOM 1525 C C . GLN A 1 189 ? -3.465 21.732 4.572 1.00 85.50 189 GLN A C 1
ATOM 1527 O O . GLN A 1 189 ? -2.572 22.257 3.905 1.00 85.50 189 GLN A O 1
ATOM 1532 N N . ASN A 1 190 ? -3.344 21.454 5.873 1.00 80.56 190 ASN A N 1
ATOM 1533 C CA . ASN A 1 190 ? -2.211 21.864 6.710 1.00 80.56 190 ASN A CA 1
ATOM 1534 C C . ASN A 1 190 ? -1.084 20.822 6.773 1.00 80.56 190 ASN A C 1
ATOM 1536 O O . ASN A 1 190 ? -0.043 21.051 7.390 1.00 80.56 190 ASN A O 1
ATOM 1540 N N . ILE A 1 191 ? -1.267 19.673 6.122 1.00 84.50 191 ILE A N 1
ATOM 1541 C CA . ILE A 1 191 ? -0.238 18.644 6.028 1.00 84.50 191 ILE A CA 1
ATOM 1542 C C . ILE A 1 191 ? 0.777 19.048 4.958 1.00 84.50 191 ILE A C 1
ATOM 1544 O O . ILE A 1 191 ? 0.427 19.412 3.830 1.00 84.50 191 ILE A O 1
ATOM 1548 N N . ASN A 1 192 ? 2.065 18.948 5.296 1.00 84.44 192 ASN A N 1
ATOM 1549 C CA . ASN A 1 192 ? 3.136 19.177 4.333 1.00 84.44 192 ASN A CA 1
ATOM 1550 C C . ASN A 1 192 ? 2.947 18.259 3.116 1.00 84.44 192 ASN A C 1
ATOM 1552 O O . ASN A 1 192 ? 2.766 17.053 3.274 1.00 84.44 192 ASN A O 1
ATOM 1556 N N . LYS A 1 193 ? 3.041 18.823 1.905 1.00 82.88 193 LYS A N 1
ATOM 1557 C CA . LYS A 1 193 ? 2.847 18.111 0.632 1.00 82.88 193 LYS A CA 1
ATOM 1558 C C . LYS A 1 193 ? 3.565 16.758 0.570 1.00 82.88 193 LYS A C 1
ATOM 1560 O O . LYS A 1 193 ? 2.996 15.828 0.014 1.00 82.88 193 LYS A O 1
ATOM 1565 N N . LYS A 1 194 ? 4.766 16.645 1.151 1.00 82.56 194 LYS A N 1
ATOM 1566 C CA . LYS A 1 194 ? 5.569 15.409 1.140 1.00 82.56 194 LYS A CA 1
ATOM 1567 C C . LYS A 1 194 ? 4.995 14.240 1.953 1.00 82.56 194 LYS A C 1
ATOM 1569 O O . LYS A 1 194 ? 5.552 13.165 1.852 1.00 82.56 194 LYS A O 1
ATOM 1574 N N . TYR A 1 195 ? 3.984 14.484 2.789 1.00 86.00 195 TYR A N 1
ATOM 1575 C CA . TYR A 1 195 ? 3.333 13.469 3.627 1.00 86.00 195 TYR A CA 1
ATOM 1576 C C . TYR A 1 195 ? 1.875 13.231 3.226 1.00 86.00 195 TYR A C 1
ATOM 1578 O O . TYR A 1 195 ? 1.187 12.429 3.849 1.00 86.00 195 TYR A O 1
ATOM 1586 N N . LYS A 1 196 ? 1.349 13.969 2.237 1.00 92.31 196 LYS A N 1
ATOM 1587 C CA . LYS A 1 196 ? -0.067 13.846 1.864 1.00 92.31 196 LYS A CA 1
ATOM 1588 C C . LYS A 1 196 ? -0.368 12.467 1.292 1.00 92.31 196 LYS A C 1
ATOM 1590 O O . LYS A 1 196 ? -1.415 11.914 1.599 1.00 92.31 196 LYS A O 1
ATOM 1595 N N . ASP A 1 197 ? 0.527 11.927 0.471 1.00 93.94 197 ASP A N 1
ATOM 1596 C CA . ASP A 1 197 ? 0.402 10.577 -0.067 1.00 93.94 197 ASP A CA 1
ATOM 1597 C C . ASP A 1 197 ? 0.545 9.512 1.021 1.00 93.94 197 ASP A C 1
ATOM 1599 O O . ASP A 1 197 ? -0.303 8.629 1.065 1.00 93.94 197 ASP A O 1
ATOM 1603 N N . ASP A 1 198 ? 1.500 9.652 1.942 1.00 95.12 198 ASP A N 1
ATOM 1604 C CA . ASP A 1 198 ? 1.659 8.727 3.077 1.00 95.12 198 ASP A CA 1
ATOM 1605 C C . ASP A 1 198 ? 0.381 8.670 3.954 1.00 95.12 198 ASP A C 1
ATOM 1607 O O . ASP A 1 198 ? -0.102 7.598 4.317 1.00 95.12 198 ASP A O 1
ATOM 1611 N N . PHE A 1 199 ? -0.265 9.812 4.237 1.00 96.75 199 PHE A N 1
ATOM 1612 C CA . PHE A 1 199 ? -1.539 9.823 4.979 1.00 96.75 199 PHE A CA 1
ATOM 1613 C C . PHE A 1 199 ? -2.730 9.280 4.183 1.00 96.75 199 PHE A C 1
ATOM 1615 O O . PHE A 1 199 ? -3.627 8.674 4.769 1.00 96.75 199 PHE A O 1
ATOM 1622 N N . LEU A 1 200 ? -2.766 9.482 2.864 1.00 98.06 200 LEU A N 1
ATOM 1623 C CA . LEU A 1 200 ? -3.780 8.865 2.003 1.00 98.06 200 LEU A CA 1
ATOM 1624 C C . LEU A 1 200 ? -3.610 7.341 1.960 1.00 98.06 200 LEU A C 1
ATOM 1626 O O . LEU A 1 200 ? -4.602 6.611 1.987 1.00 98.06 200 LEU A O 1
ATOM 1630 N N . ASP A 1 201 ? -2.365 6.874 1.931 1.00 98.44 201 ASP A N 1
ATOM 1631 C CA . ASP A 1 201 ? -2.000 5.462 1.972 1.00 98.44 201 ASP A CA 1
ATOM 1632 C C . ASP A 1 201 ? -2.377 4.834 3.335 1.00 98.44 201 ASP A C 1
ATOM 1634 O O . ASP A 1 201 ? -2.996 3.766 3.380 1.00 98.44 201 ASP A O 1
ATOM 1638 N N . ALA A 1 202 ? -2.171 5.553 4.443 1.00 98.69 202 ALA A N 1
ATOM 1639 C CA . ALA A 1 202 ? -2.661 5.153 5.763 1.00 98.69 202 ALA A CA 1
ATOM 1640 C C . ALA A 1 202 ? -4.202 5.121 5.840 1.00 98.69 202 ALA A C 1
ATOM 1642 O O . ALA A 1 202 ? -4.782 4.148 6.321 1.00 98.69 202 ALA A O 1
ATOM 1643 N N . LEU A 1 203 ? -4.903 6.139 5.328 1.00 98.62 203 LEU A N 1
ATOM 1644 C CA . LEU A 1 203 ? -6.373 6.173 5.322 1.00 98.62 203 LEU A CA 1
ATOM 1645 C C . LEU A 1 203 ? -6.972 4.998 4.544 1.00 98.62 203 LEU A C 1
ATOM 1647 O O . LEU A 1 203 ? -7.908 4.351 5.021 1.00 98.62 203 LEU A O 1
ATOM 1651 N N . ILE A 1 204 ? -6.427 4.684 3.364 1.00 98.81 204 ILE A N 1
ATOM 1652 C CA . ILE A 1 204 ? -6.943 3.563 2.577 1.00 98.81 204 ILE A CA 1
ATOM 1653 C C . ILE A 1 204 ? -6.616 2.211 3.217 1.00 98.81 204 ILE A C 1
ATOM 1655 O O . ILE A 1 204 ? -7.402 1.272 3.077 1.00 98.81 204 ILE A O 1
ATOM 1659 N N . ALA A 1 205 ? -5.512 2.102 3.963 1.00 98.88 205 ALA A N 1
ATOM 1660 C CA . ALA A 1 205 ? -5.216 0.917 4.761 1.00 98.88 205 ALA A CA 1
ATOM 1661 C C . ALA A 1 205 ? -6.230 0.724 5.900 1.00 98.88 205 ALA A C 1
ATOM 1663 O O . ALA A 1 205 ? -6.736 -0.386 6.075 1.00 98.88 205 ALA A O 1
ATOM 1664 N N . ALA A 1 206 ? -6.617 1.801 6.592 1.00 98.75 206 ALA A N 1
ATOM 1665 C CA . ALA A 1 206 ? -7.664 1.763 7.615 1.00 98.75 206 ALA A CA 1
ATOM 1666 C C . ALA A 1 206 ? -9.027 1.365 7.017 1.00 98.75 206 ALA A C 1
ATOM 1668 O O . ALA A 1 206 ? -9.720 0.490 7.539 1.00 98.75 206 ALA A O 1
ATOM 1669 N N . TYR A 1 207 ? -9.385 1.946 5.868 1.00 98.81 207 TYR A N 1
ATOM 1670 C CA . TYR A 1 207 ? -10.603 1.583 5.139 1.00 98.81 207 TYR A CA 1
ATOM 1671 C C . TYR A 1 207 ? -10.586 0.123 4.672 1.00 98.81 207 TYR A C 1
ATOM 1673 O O . TYR A 1 207 ? -11.596 -0.574 4.751 1.00 98.81 207 TYR A O 1
ATOM 1681 N N . THR A 1 208 ? -9.436 -0.373 4.218 1.00 98.88 208 THR A N 1
ATOM 1682 C CA . THR A 1 208 ? -9.282 -1.778 3.823 1.00 98.88 208 THR A CA 1
ATOM 1683 C C . THR A 1 208 ? -9.492 -2.702 5.016 1.00 98.88 208 THR A C 1
ATOM 1685 O O . THR A 1 208 ? -10.202 -3.698 4.886 1.00 98.88 208 THR A O 1
ATOM 1688 N N . ALA A 1 209 ? -8.988 -2.334 6.196 1.00 98.56 209 ALA A N 1
ATOM 1689 C CA . ALA A 1 209 ? -9.247 -3.071 7.426 1.00 98.56 209 ALA A CA 1
ATOM 1690 C C . ALA A 1 209 ? -10.750 -3.122 7.763 1.00 98.56 209 ALA A C 1
ATOM 1692 O O . ALA A 1 209 ? -11.292 -4.200 8.012 1.00 98.56 209 ALA A O 1
ATOM 1693 N N . TYR A 1 210 ? -11.454 -1.993 7.657 1.00 98.25 210 TYR A N 1
ATOM 1694 C CA . TYR A 1 210 ? -12.914 -1.951 7.790 1.00 98.25 210 TYR A CA 1
ATOM 1695 C C . TYR A 1 210 ? -13.623 -2.875 6.781 1.00 98.25 210 TYR A C 1
ATOM 1697 O O . TYR A 1 210 ? -14.539 -3.617 7.143 1.00 98.25 210 TYR A O 1
ATOM 1705 N N . LYS A 1 211 ? -13.209 -2.870 5.509 1.00 98.31 211 LYS A N 1
ATOM 1706 C CA . LYS A 1 211 ? -13.837 -3.694 4.461 1.00 98.31 211 LYS A CA 1
ATOM 1707 C C . LYS A 1 211 ? -13.641 -5.187 4.700 1.00 98.31 211 LYS A C 1
ATOM 1709 O O . LYS A 1 211 ? -14.601 -5.943 4.552 1.00 98.31 211 LYS A O 1
ATOM 1714 N N . ILE A 1 212 ? -12.442 -5.591 5.119 1.00 98.00 212 ILE A N 1
ATOM 1715 C CA . ILE A 1 212 ? -12.129 -6.975 5.494 1.00 98.00 212 ILE A CA 1
ATOM 1716 C C . ILE A 1 212 ? -12.956 -7.413 6.707 1.00 98.00 212 ILE A C 1
ATOM 1718 O O . ILE A 1 212 ? -13.581 -8.469 6.660 1.00 98.00 212 ILE A O 1
ATOM 1722 N N . TYR A 1 213 ? -13.043 -6.584 7.752 1.00 97.12 213 TYR A N 1
ATOM 1723 C CA . TYR A 1 213 ? -13.837 -6.885 8.949 1.00 97.12 213 TYR A CA 1
ATOM 1724 C C . TYR A 1 213 ? -15.318 -7.166 8.633 1.00 97.12 213 TYR A C 1
ATOM 1726 O O . TYR A 1 213 ? -15.927 -8.089 9.184 1.00 97.12 213 TYR A O 1
ATOM 1734 N N . ASN A 1 214 ? -15.878 -6.393 7.700 1.00 95.75 214 ASN A N 1
ATOM 1735 C CA . ASN A 1 214 ? -17.266 -6.508 7.252 1.00 95.75 214 ASN A CA 1
ATOM 1736 C C . ASN A 1 214 ? -17.482 -7.555 6.142 1.00 95.75 214 ASN A C 1
ATOM 1738 O O . ASN A 1 214 ? -18.549 -7.581 5.537 1.00 95.75 214 ASN A O 1
ATOM 1742 N N . GLY A 1 215 ? -16.486 -8.396 5.837 1.00 95.00 215 GLY A N 1
ATOM 1743 C CA . GLY A 1 215 ? -16.616 -9.466 4.840 1.00 95.00 215 GLY A CA 1
ATOM 1744 C C . GLY A 1 215 ? -16.796 -8.967 3.404 1.00 95.00 215 GLY A C 1
ATOM 1745 O O . GLY A 1 215 ? -17.366 -9.672 2.581 1.00 95.00 215 GLY A O 1
ATOM 1746 N N . SER A 1 216 ? -16.337 -7.746 3.115 1.00 95.50 216 SER A N 1
ATOM 1747 C CA . SER A 1 216 ? -16.495 -7.085 1.812 1.00 95.50 216 SER A CA 1
ATOM 1748 C C . SER A 1 216 ? -15.155 -6.688 1.177 1.00 95.50 216 SER A C 1
ATOM 1750 O O . SER A 1 216 ? -15.007 -5.641 0.534 1.00 95.50 216 SER A O 1
ATOM 1752 N N . GLY A 1 217 ? -14.139 -7.503 1.451 1.00 97.31 217 GLY A N 1
ATOM 1753 C CA . GLY A 1 217 ? -12.795 -7.402 0.906 1.00 97.31 217 GLY A CA 1
ATOM 1754 C C . GLY A 1 217 ? -12.264 -8.785 0.541 1.00 97.31 217 GLY A C 1
ATOM 1755 O O . GLY A 1 217 ? -12.848 -9.804 0.904 1.00 97.31 217 GLY A O 1
ATOM 1756 N N . THR A 1 218 ? -11.143 -8.817 -0.169 1.00 98.00 218 THR A N 1
ATOM 1757 C CA . THR A 1 218 ? -10.507 -10.049 -0.649 1.00 98.00 218 THR A CA 1
ATOM 1758 C C . THR A 1 218 ? -9.035 -10.071 -0.277 1.00 98.00 218 THR A C 1
ATOM 1760 O O . THR A 1 218 ? -8.402 -9.024 -0.148 1.00 98.00 218 THR A O 1
ATOM 1763 N N . PHE A 1 219 ? -8.471 -11.268 -0.181 1.00 98.12 219 PHE A N 1
ATOM 1764 C CA . PHE A 1 219 ? -7.035 -11.486 -0.067 1.00 98.12 219 PHE A CA 1
ATOM 1765 C C . PHE A 1 219 ? -6.446 -11.892 -1.422 1.00 98.12 219 PHE A C 1
ATOM 1767 O O . PHE A 1 219 ? -7.116 -12.511 -2.249 1.00 98.12 219 PHE A O 1
ATOM 1774 N N . VAL A 1 220 ? -5.194 -11.510 -1.672 1.00 97.44 220 VAL A N 1
ATOM 1775 C CA . VAL A 1 220 ? -4.434 -11.884 -2.869 1.00 97.44 220 VAL A CA 1
ATOM 1776 C C . VAL A 1 220 ? -3.065 -12.388 -2.448 1.00 97.44 220 VAL A C 1
ATOM 1778 O O . VAL A 1 220 ? -2.301 -11.655 -1.824 1.00 97.44 220 VAL A O 1
ATOM 1781 N N . GLY A 1 221 ? -2.729 -13.614 -2.839 1.00 95.44 221 GLY A N 1
ATOM 1782 C CA . GLY A 1 221 ? -1.443 -14.237 -2.542 1.00 95.44 221 GLY A CA 1
ATOM 1783 C C . GLY A 1 221 ? -1.602 -15.634 -1.965 1.00 95.44 221 GLY A C 1
ATOM 1784 O O . GLY A 1 221 ? -2.666 -16.236 -2.076 1.00 95.44 221 GLY A O 1
ATOM 1785 N N . ASP A 1 222 ? -0.541 -16.114 -1.328 1.00 94.88 222 ASP A N 1
ATOM 1786 C CA . ASP A 1 222 ? -0.505 -17.394 -0.626 1.00 94.88 222 ASP A CA 1
ATOM 1787 C C . ASP A 1 222 ? -0.260 -17.143 0.865 1.00 94.88 222 ASP A C 1
ATOM 1789 O O . ASP A 1 222 ? 0.510 -16.253 1.231 1.00 94.88 222 ASP A O 1
ATOM 1793 N N . MET A 1 223 ? -0.921 -17.907 1.732 1.00 93.62 223 MET A N 1
ATOM 1794 C CA . MET A 1 223 ? -0.849 -17.718 3.182 1.00 93.62 223 MET A CA 1
ATOM 1795 C C . MET A 1 223 ? 0.566 -17.907 3.749 1.00 93.62 223 MET A C 1
ATOM 1797 O O . MET A 1 223 ? 0.900 -17.271 4.747 1.00 93.62 223 MET A O 1
ATOM 1801 N N . VAL A 1 224 ? 1.414 -18.726 3.116 1.00 91.81 224 VAL A N 1
ATOM 1802 C CA . VAL A 1 224 ? 2.796 -18.981 3.567 1.00 91.81 224 VAL A CA 1
ATOM 1803 C C . VAL A 1 224 ? 3.676 -17.734 3.425 1.00 91.81 224 VAL A C 1
ATOM 1805 O O . VAL A 1 224 ? 4.497 -17.433 4.293 1.00 91.81 224 VAL A O 1
ATOM 1808 N N . GLU A 1 225 ? 3.491 -16.976 2.346 1.00 91.75 225 GLU A N 1
ATOM 1809 C CA . GLU A 1 225 ? 4.221 -15.729 2.079 1.00 91.75 225 GLU A CA 1
ATOM 1810 C C . GLU A 1 225 ? 3.461 -14.481 2.539 1.00 91.75 225 GLU A C 1
ATOM 1812 O O . GLU A 1 225 ? 3.967 -13.373 2.405 1.00 91.75 225 GLU A O 1
ATOM 1817 N N . GLY A 1 226 ? 2.255 -14.635 3.080 1.00 91.69 226 GLY A N 1
ATOM 1818 C CA . GLY A 1 226 ? 1.357 -13.529 3.383 1.00 91.69 226 GLY A CA 1
ATOM 1819 C C . GLY A 1 226 ? 0.531 -13.085 2.172 1.00 91.69 226 GLY A C 1
ATOM 1820 O O . GLY A 1 226 ? 0.938 -13.177 1.009 1.00 91.69 226 GLY A O 1
ATOM 1821 N N . GLN A 1 227 ? -0.661 -12.576 2.469 1.00 97.38 227 GLN A N 1
ATOM 1822 C CA . GLN A 1 227 ? -1.634 -12.131 1.479 1.00 97.38 227 GLN A CA 1
ATOM 1823 C C . GLN A 1 227 ? -1.860 -10.626 1.601 1.00 97.38 227 GLN A C 1
ATOM 1825 O O . GLN A 1 227 ? -1.997 -10.108 2.705 1.00 97.38 227 GLN A O 1
ATOM 1830 N N . ILE A 1 228 ? -1.966 -9.940 0.464 1.00 98.50 228 ILE A N 1
ATOM 1831 C CA . ILE A 1 228 ? -2.369 -8.533 0.422 1.00 98.50 228 ILE A CA 1
ATOM 1832 C C . ILE A 1 228 ? -3.896 -8.472 0.458 1.00 98.50 228 ILE A C 1
ATOM 1834 O O . ILE A 1 228 ? -4.562 -9.031 -0.416 1.00 98.50 228 ILE A O 1
ATOM 1838 N N . ALA A 1 229 ? -4.442 -7.773 1.445 1.00 98.69 229 ALA A N 1
ATOM 1839 C CA . ALA A 1 229 ? -5.857 -7.466 1.542 1.00 98.69 229 ALA A CA 1
ATOM 1840 C C . ALA A 1 229 ? -6.243 -6.309 0.610 1.00 98.69 229 ALA A C 1
ATOM 1842 O O . ALA A 1 229 ? -5.509 -5.328 0.466 1.00 98.69 229 ALA A O 1
ATOM 1843 N N . LEU A 1 230 ? -7.420 -6.413 -0.006 1.00 98.75 230 LEU A N 1
ATOM 1844 C CA . LEU A 1 230 ? -7.972 -5.424 -0.925 1.00 98.75 230 LEU A CA 1
ATOM 1845 C C . LEU A 1 230 ? -9.441 -5.110 -0.585 1.00 98.75 230 LEU A C 1
ATOM 1847 O O . LEU A 1 230 ? -10.211 -6.024 -0.291 1.00 98.75 230 LEU A O 1
ATOM 1851 N N . PRO A 1 231 ? -9.873 -3.840 -0.690 1.00 98.50 231 PRO A N 1
ATOM 1852 C CA . PRO A 1 231 ? -11.199 -3.376 -0.262 1.00 98.50 231 PRO A CA 1
ATOM 1853 C C . PRO A 1 231 ? -12.327 -3.639 -1.285 1.00 98.50 231 PRO A C 1
ATOM 1855 O O . PRO A 1 231 ? -13.211 -2.798 -1.472 1.00 98.50 231 PRO A O 1
ATOM 1858 N N . VAL A 1 232 ? -12.285 -4.778 -1.982 1.00 98.25 232 VAL A N 1
ATOM 1859 C CA . VAL A 1 232 ? -13.311 -5.230 -2.940 1.00 98.25 232 VAL A CA 1
ATOM 1860 C C . VAL A 1 232 ? -13.538 -6.732 -2.816 1.00 98.25 232 VAL A C 1
ATOM 1862 O O . VAL A 1 232 ? -12.602 -7.464 -2.517 1.00 98.25 232 VAL A O 1
ATOM 1865 N N . ASP A 1 233 ? -14.742 -7.201 -3.138 1.00 96.81 233 ASP A N 1
ATOM 1866 C CA . ASP A 1 233 ? -15.067 -8.636 -3.094 1.00 96.81 233 ASP A CA 1
ATOM 1867 C C . ASP A 1 233 ? -14.350 -9.429 -4.193 1.00 96.81 233 ASP A C 1
ATOM 1869 O O . ASP A 1 233 ? -14.014 -10.599 -4.030 1.00 96.81 233 ASP A O 1
ATOM 1873 N N . LYS A 1 234 ? -14.142 -8.797 -5.356 1.00 96.12 234 LYS A N 1
ATOM 1874 C CA . LYS A 1 234 ? -13.513 -9.407 -6.530 1.00 96.12 234 LYS A CA 1
ATOM 1875 C C . LYS A 1 234 ? -12.645 -8.395 -7.263 1.00 96.12 234 LYS A C 1
ATOM 1877 O O . LYS A 1 234 ? -13.032 -7.245 -7.463 1.00 96.12 234 LYS A O 1
ATOM 1882 N N . ILE A 1 235 ? -11.485 -8.853 -7.722 1.00 97.31 235 ILE A N 1
ATOM 1883 C CA . ILE A 1 235 ? -10.560 -8.070 -8.547 1.00 97.31 235 ILE A CA 1
ATOM 1884 C C . ILE A 1 235 ? -10.697 -8.420 -10.028 1.00 97.31 235 ILE A C 1
ATOM 1886 O O . ILE A 1 235 ? -10.990 -9.560 -10.381 1.00 97.31 235 ILE A O 1
ATOM 1890 N N . LYS A 1 236 ? -10.445 -7.441 -10.902 1.00 96.50 236 LYS A N 1
ATOM 1891 C CA . LYS A 1 236 ? -10.435 -7.631 -12.360 1.00 96.50 236 LYS A CA 1
ATOM 1892 C C . LYS A 1 236 ? -9.214 -8.448 -12.794 1.00 96.50 236 LYS A C 1
ATOM 1894 O O . LYS A 1 236 ? -8.185 -8.468 -12.114 1.00 96.50 236 LYS A O 1
ATOM 1899 N N . ASP A 1 237 ? -9.288 -9.041 -13.983 1.00 93.81 237 ASP A N 1
ATOM 1900 C CA . ASP A 1 237 ? -8.147 -9.739 -14.592 1.00 93.81 237 ASP A CA 1
ATOM 1901 C C . ASP A 1 237 ? -7.039 -8.796 -15.067 1.00 93.81 237 ASP A C 1
ATOM 1903 O O . ASP A 1 237 ? -5.885 -9.206 -15.186 1.00 93.81 237 ASP A O 1
ATOM 1907 N N . SER A 1 238 ? -7.367 -7.529 -15.331 1.00 95.00 238 SER A N 1
ATOM 1908 C CA . SER A 1 238 ? -6.375 -6.499 -15.629 1.00 95.00 238 SER A CA 1
ATOM 1909 C C . SER A 1 238 ? -6.875 -5.094 -15.304 1.00 95.00 238 SER A C 1
ATOM 1911 O O . SER A 1 238 ? -8.068 -4.796 -15.387 1.00 95.00 238 SER A O 1
ATOM 1913 N N . TYR A 1 239 ? -5.924 -4.225 -14.977 1.00 95.88 239 TYR A N 1
ATOM 1914 C CA . TYR A 1 239 ? -6.087 -2.798 -14.765 1.00 95.88 239 TYR A CA 1
ATOM 1915 C C . TYR A 1 239 ? -5.161 -2.068 -15.729 1.00 95.88 239 TYR A C 1
ATOM 1917 O O . TYR A 1 239 ? -3.980 -2.386 -15.865 1.00 95.88 239 TYR A O 1
ATOM 1925 N N . LYS A 1 240 ? -5.710 -1.076 -16.421 1.00 93.19 240 LYS A N 1
ATOM 1926 C CA . LYS A 1 240 ? -4.976 -0.241 -17.371 1.00 93.19 240 LYS A CA 1
ATOM 1927 C C . LYS A 1 240 ? -5.164 1.213 -16.974 1.00 93.19 240 LYS A C 1
ATOM 1929 O O . LYS A 1 240 ? -6.145 1.552 -16.311 1.00 93.19 240 LYS A O 1
ATOM 1934 N N . ARG A 1 241 ? -4.230 2.079 -17.364 1.00 86.06 241 ARG A N 1
ATOM 1935 C CA . ARG A 1 241 ? -4.498 3.520 -17.339 1.00 86.06 241 ARG A CA 1
ATOM 1936 C C . ARG A 1 241 ? -5.601 3.777 -18.360 1.00 86.06 241 ARG A C 1
ATOM 1938 O O . ARG A 1 241 ? -5.544 3.226 -19.460 1.00 86.06 241 ARG A O 1
ATOM 1945 N N . THR A 1 242 ? -6.599 4.581 -18.014 1.00 74.50 242 THR A N 1
ATOM 1946 C CA . THR A 1 242 ? -7.479 5.140 -19.043 1.00 74.50 242 THR A CA 1
ATOM 1947 C C . THR A 1 242 ? -6.611 5.942 -19.996 1.00 74.50 242 THR A C 1
ATOM 1949 O O . THR A 1 242 ? -5.825 6.779 -19.545 1.00 74.50 242 THR A O 1
ATOM 1952 N N . ALA A 1 243 ? -6.726 5.673 -21.296 1.00 52.31 243 ALA A N 1
ATOM 1953 C CA . ALA A 1 243 ? -6.226 6.598 -22.297 1.00 52.31 243 ALA A CA 1
ATOM 1954 C C . ALA A 1 243 ? -6.967 7.912 -22.048 1.00 52.31 243 ALA A C 1
ATOM 1956 O O . ALA A 1 243 ? -8.171 8.000 -22.272 1.00 52.31 243 ALA A O 1
ATOM 1957 N N . HIS A 1 244 ? -6.292 8.893 -21.459 1.00 42.06 244 HIS A N 1
ATOM 1958 C CA . HIS A 1 244 ? -6.864 10.222 -21.400 1.00 42.06 244 HIS A CA 1
ATOM 1959 C C . HIS A 1 244 ? -6.927 10.727 -22.845 1.00 42.06 244 HIS A C 1
ATOM 1961 O O . HIS A 1 244 ? -5.889 10.724 -23.507 1.00 42.06 244 HIS A O 1
ATOM 1967 N N . PRO A 1 245 ? -8.081 11.225 -23.325 1.00 38.75 245 PRO A N 1
ATOM 1968 C CA . PRO A 1 245 ? -8.119 12.047 -24.536 1.00 38.75 245 PRO A CA 1
ATOM 1969 C C . PRO A 1 245 ? -7.146 13.239 -24.433 1.00 38.75 245 PRO A C 1
ATOM 1971 O O . PRO A 1 245 ? -6.690 13.778 -25.433 1.00 38.75 245 PRO A O 1
ATOM 1974 N N . GLU A 1 246 ? -6.763 13.602 -23.206 1.00 39.81 246 GLU A N 1
ATOM 1975 C CA . GLU A 1 246 ? -5.806 14.654 -22.875 1.00 39.81 246 GLU A CA 1
ATOM 1976 C C . GLU A 1 246 ? -4.339 14.325 -23.177 1.00 39.81 246 GLU A C 1
ATOM 1978 O O . GLU A 1 246 ? -3.516 15.230 -23.099 1.00 39.81 246 GLU A O 1
ATOM 1983 N N . SER A 1 247 ? -3.978 13.097 -23.583 1.00 35.25 247 SER A N 1
ATOM 1984 C CA . SER A 1 247 ? -2.669 12.904 -24.233 1.00 35.25 247 SER A CA 1
ATOM 1985 C C . SER A 1 247 ? -2.624 13.492 -25.651 1.00 35.25 247 SER A C 1
ATOM 1987 O O . SER A 1 247 ? -1.549 13.519 -26.237 1.00 35.25 247 SER A O 1
ATOM 1989 N N . ASN A 1 248 ? -3.763 13.985 -26.163 1.00 32.31 248 ASN A N 1
ATOM 1990 C CA . ASN A 1 248 ? -3.907 14.744 -27.409 1.00 32.31 248 ASN A CA 1
ATOM 1991 C C . ASN A 1 248 ? -4.566 16.125 -27.204 1.00 32.31 248 ASN A C 1
ATOM 1993 O O . ASN A 1 248 ? -4.966 16.758 -28.179 1.00 32.31 248 ASN A O 1
ATOM 1997 N N . ILE A 1 249 ? -4.681 16.633 -25.968 1.00 35.00 249 ILE A N 1
ATOM 1998 C CA . ILE A 1 249 ? -4.900 18.074 -25.808 1.00 35.00 249 ILE A CA 1
ATOM 1999 C C . ILE A 1 249 ? -3.544 18.704 -26.050 1.00 35.00 249 ILE A C 1
ATOM 2001 O O . ILE A 1 249 ? -2.641 18.564 -25.225 1.00 35.00 249 ILE A O 1
ATOM 2005 N N . ASN A 1 250 ? -3.423 19.342 -27.212 1.00 35.69 250 ASN A N 1
ATOM 2006 C CA . ASN A 1 250 ? -2.371 20.277 -27.560 1.00 35.69 250 ASN A CA 1
ATOM 2007 C C . ASN A 1 250 ? -1.860 20.970 -26.288 1.00 35.69 250 ASN A C 1
ATOM 2009 O O . ASN A 1 250 ? -2.463 21.933 -25.805 1.00 35.69 250 ASN A O 1
ATOM 2013 N N . LYS A 1 251 ? -0.694 20.529 -25.778 1.00 35.03 251 LYS A N 1
ATOM 2014 C CA . LYS A 1 251 ? 0.275 21.514 -25.296 1.00 35.03 251 LYS A CA 1
ATOM 2015 C C . LYS A 1 251 ? 0.255 22.554 -26.400 1.00 35.03 251 LYS A C 1
ATOM 2017 O O . LYS A 1 251 ? 0.440 22.162 -27.551 1.00 35.03 251 LYS A O 1
ATOM 2022 N N . LYS A 1 252 ? -0.072 23.810 -26.080 1.00 33.62 252 LYS A N 1
ATOM 2023 C CA . LYS A 1 252 ? 0.222 24.918 -26.986 1.00 33.62 252 LYS A CA 1
ATOM 2024 C C . LYS A 1 252 ? 1.580 24.582 -27.581 1.00 33.62 252 LYS A C 1
ATOM 2026 O O . LYS A 1 252 ? 2.546 24.465 -26.825 1.00 33.62 252 LYS A O 1
ATOM 2031 N N . GLU A 1 253 ? 1.600 24.287 -28.876 1.00 38.62 253 GLU A N 1
ATOM 2032 C CA . GLU A 1 253 ? 2.825 24.260 -29.638 1.00 38.62 253 GLU A CA 1
ATOM 2033 C C . GLU A 1 253 ? 3.320 25.698 -29.538 1.00 38.62 253 GLU A C 1
ATOM 2035 O O . GLU A 1 253 ? 3.033 26.552 -30.368 1.00 38.62 253 GLU A O 1
ATOM 2040 N N . GLU A 1 254 ? 4.040 26.004 -28.462 1.00 39.53 254 GLU A N 1
ATOM 2041 C CA . GLU A 1 254 ? 5.239 26.779 -28.658 1.00 39.53 254 GLU A CA 1
ATOM 2042 C C . GLU A 1 254 ? 6.035 25.918 -29.621 1.00 39.53 254 GLU A C 1
ATOM 2044 O O . GLU A 1 254 ? 6.593 24.888 -29.246 1.00 39.53 254 GLU A O 1
ATOM 2049 N N . SER A 1 255 ? 5.908 26.251 -30.902 1.00 43.25 255 SER A N 1
ATOM 2050 C CA . SER A 1 255 ? 6.666 25.654 -31.978 1.00 43.25 255 SER A CA 1
ATOM 2051 C C . SER A 1 255 ? 8.128 25.757 -31.573 1.00 43.25 255 SER A C 1
ATOM 2053 O O . SER A 1 255 ? 8.738 26.823 -31.682 1.00 43.25 255 SER A O 1
ATOM 2055 N N . ILE A 1 256 ? 8.672 24.673 -31.023 1.00 53.62 256 ILE A N 1
ATOM 2056 C CA . ILE A 1 256 ? 10.093 24.566 -30.754 1.00 53.62 256 ILE A CA 1
ATOM 2057 C C . ILE A 1 256 ? 10.731 24.603 -32.135 1.00 53.62 256 ILE A C 1
ATOM 2059 O O . ILE A 1 256 ? 10.593 23.667 -32.921 1.00 53.62 256 ILE A O 1
ATOM 2063 N N . ILE A 1 257 ? 11.384 25.715 -32.460 1.00 60.06 257 ILE A N 1
ATOM 2064 C CA . ILE A 1 257 ? 12.142 25.831 -33.699 1.00 60.06 257 ILE A CA 1
ATOM 2065 C C . ILE A 1 257 ? 13.393 24.971 -33.518 1.00 60.06 257 ILE A C 1
ATOM 2067 O O . ILE A 1 257 ? 14.401 25.407 -32.957 1.00 60.06 257 ILE A O 1
ATOM 2071 N N . ILE A 1 258 ? 13.307 23.718 -33.960 1.00 66.44 258 ILE A N 1
ATOM 2072 C CA . ILE A 1 258 ? 14.461 22.834 -34.053 1.00 66.44 258 ILE A CA 1
ATOM 2073 C C . ILE A 1 258 ? 15.238 23.238 -35.308 1.00 66.44 258 ILE A C 1
ATOM 2075 O O . ILE A 1 258 ? 14.730 23.179 -36.425 1.00 66.44 258 ILE A O 1
ATOM 2079 N N . GLN A 1 259 ? 16.467 23.699 -35.110 1.00 71.31 259 GLN A N 1
ATOM 2080 C CA . GLN A 1 259 ? 17.382 24.081 -36.175 1.00 71.31 259 GLN A CA 1
ATOM 2081 C C . GLN A 1 259 ? 18.272 22.880 -36.484 1.00 71.31 259 GLN A C 1
ATOM 2083 O O . GLN A 1 259 ? 19.038 22.443 -35.627 1.00 71.31 259 GLN A O 1
ATOM 2088 N N . PHE A 1 260 ? 18.169 22.359 -37.704 1.00 71.06 260 PHE A N 1
ATOM 2089 C CA . PHE A 1 260 ? 19.080 21.332 -38.201 1.00 71.06 260 PHE A CA 1
ATOM 2090 C C . PHE A 1 260 ? 20.499 21.898 -38.366 1.00 71.06 260 PHE A C 1
ATOM 2092 O O . PHE A 1 260 ? 20.678 23.086 -38.640 1.00 71.06 260 PHE A O 1
ATOM 2099 N N . ASN A 1 261 ? 21.506 21.040 -38.219 1.00 75.62 261 ASN A N 1
ATOM 2100 C CA . ASN A 1 261 ? 22.938 21.344 -38.180 1.00 75.62 261 ASN A CA 1
ATOM 2101 C C . ASN A 1 261 ? 23.362 22.262 -37.023 1.00 75.62 261 ASN A C 1
ATOM 2103 O O . ASN A 1 261 ? 24.405 22.917 -37.092 1.00 75.62 261 ASN A O 1
ATOM 2107 N N . LYS A 1 262 ? 22.571 22.307 -35.945 1.00 84.88 262 LYS A N 1
ATOM 2108 C CA . LYS A 1 262 ? 22.914 23.031 -34.719 1.00 84.88 262 LYS A CA 1
ATOM 2109 C C . LYS A 1 262 ? 23.425 22.075 -33.651 1.00 84.88 262 LYS A C 1
ATOM 2111 O O . LYS A 1 262 ? 22.968 20.940 -33.532 1.00 84.88 262 LYS A O 1
ATOM 2116 N N . ILE A 1 263 ? 24.364 22.570 -32.851 1.00 89.75 263 ILE A N 1
ATOM 2117 C CA . ILE A 1 263 ? 24.810 21.895 -31.638 1.00 89.75 263 ILE A CA 1
ATOM 2118 C C . ILE A 1 263 ? 23.908 22.333 -30.489 1.00 89.75 263 ILE A C 1
ATOM 2120 O O . ILE A 1 263 ? 23.823 23.521 -30.172 1.00 89.75 263 ILE A O 1
ATOM 2124 N N . TYR A 1 264 ? 23.250 21.364 -29.866 1.00 92.44 264 TYR A N 1
ATOM 2125 C CA . TYR A 1 264 ? 22.485 21.560 -28.643 1.00 92.44 264 TYR A CA 1
ATOM 2126 C C . TYR A 1 264 ? 23.248 20.990 -27.455 1.00 92.44 264 TYR A C 1
ATOM 2128 O O . TYR A 1 264 ? 23.715 19.852 -27.496 1.00 92.44 264 TYR A O 1
ATOM 2136 N N . GLU A 1 265 ? 23.377 21.789 -26.401 1.00 94.94 265 GLU A N 1
ATOM 2137 C CA . GLU A 1 265 ? 24.180 21.453 -25.229 1.00 94.94 265 GLU A CA 1
ATOM 2138 C C . GLU A 1 265 ? 23.295 21.131 -24.029 1.00 94.94 265 GLU A C 1
ATOM 2140 O O . GLU A 1 265 ? 22.333 21.842 -23.719 1.00 94.94 265 GLU A O 1
ATOM 2145 N N . TYR A 1 266 ? 23.657 20.063 -23.327 1.00 94.94 266 TYR A N 1
ATOM 2146 C CA . TYR A 1 266 ? 22.930 19.571 -22.170 1.00 94.94 266 TYR A CA 1
ATOM 2147 C C . TYR A 1 266 ? 23.880 19.269 -21.028 1.00 94.94 266 TYR A C 1
ATOM 2149 O O . TYR A 1 266 ? 24.866 18.561 -21.199 1.00 94.94 266 TYR A O 1
ATOM 2157 N N . LYS A 1 267 ? 23.539 19.737 -19.832 1.00 94.81 267 LYS A N 1
ATOM 2158 C CA . LYS A 1 267 ? 24.219 19.349 -18.601 1.00 94.81 267 LYS A CA 1
ATOM 2159 C C . LYS A 1 267 ? 23.608 18.051 -18.079 1.00 94.81 267 LYS A C 1
ATOM 2161 O O . LYS A 1 267 ? 22.395 17.982 -17.869 1.00 94.81 267 LYS A O 1
ATOM 2166 N N . VAL A 1 268 ? 24.440 17.038 -17.852 1.00 92.56 268 VAL A N 1
ATOM 2167 C CA . VAL A 1 268 ? 24.021 15.703 -17.402 1.00 92.56 268 VAL A CA 1
ATOM 2168 C C . VAL A 1 268 ? 24.888 15.254 -16.236 1.00 92.56 268 VAL A C 1
ATOM 2170 O O . VAL A 1 268 ? 26.109 15.318 -16.303 1.00 92.56 268 VAL A O 1
ATOM 2173 N N . LYS A 1 269 ? 24.256 14.753 -15.172 1.00 89.50 269 LYS A N 1
ATOM 2174 C CA . LYS A 1 269 ? 24.966 14.095 -14.072 1.00 89.50 269 LYS A CA 1
ATOM 2175 C C . LYS A 1 269 ? 25.150 12.611 -14.393 1.00 89.50 269 LYS A C 1
ATOM 2177 O O . LYS A 1 269 ? 24.159 11.919 -14.642 1.00 89.50 269 LYS A O 1
ATOM 2182 N N . HIS A 1 270 ? 26.383 12.116 -14.377 1.00 86.00 270 HIS A N 1
ATOM 2183 C CA . HIS A 1 270 ? 26.672 10.709 -14.652 1.00 86.00 270 HIS A CA 1
ATOM 2184 C C . HIS A 1 270 ? 26.352 9.847 -13.420 1.00 86.00 270 HIS A C 1
ATOM 2186 O O . HIS A 1 270 ? 27.097 9.788 -12.445 1.00 86.00 270 HIS A O 1
ATOM 2192 N N . CYS A 1 271 ? 25.184 9.200 -13.446 1.00 82.69 271 CYS A N 1
ATOM 2193 C CA . CYS A 1 271 ? 24.661 8.411 -12.322 1.00 82.69 271 CYS A CA 1
ATOM 2194 C C . CYS A 1 271 ? 24.627 6.899 -12.591 1.00 82.69 271 CYS A C 1
ATOM 2196 O O . CYS A 1 271 ? 24.590 6.112 -11.649 1.00 82.69 271 CYS A O 1
ATOM 2198 N N . ASP A 1 272 ? 24.591 6.489 -13.857 1.00 79.50 272 ASP A N 1
ATOM 2199 C CA . ASP A 1 272 ? 24.440 5.097 -14.281 1.00 79.50 272 ASP A CA 1
ATOM 2200 C C . ASP A 1 272 ? 25.007 4.932 -15.702 1.00 79.50 272 ASP A C 1
ATOM 2202 O O . ASP A 1 272 ? 25.205 5.898 -16.434 1.00 79.50 272 ASP A O 1
ATOM 2206 N N . SER A 1 273 ? 25.187 3.683 -16.114 1.00 79.31 273 SER A N 1
ATOM 2207 C CA . SER A 1 273 ? 25.528 3.236 -17.468 1.00 79.31 273 SER A CA 1
ATOM 2208 C C . SER A 1 273 ? 24.502 3.613 -18.553 1.00 79.31 273 SER A C 1
ATOM 2210 O O . SER A 1 273 ? 24.760 3.419 -19.745 1.00 79.31 273 SER A O 1
ATOM 2212 N N . VAL A 1 274 ? 23.327 4.111 -18.155 1.00 86.62 274 VAL A N 1
ATOM 2213 C CA . VAL A 1 274 ? 22.252 4.577 -19.038 1.00 86.62 274 VAL A CA 1
ATOM 2214 C C . VAL A 1 274 ? 22.084 6.083 -18.897 1.00 86.62 274 VAL A C 1
ATOM 2216 O O . VAL A 1 274 ? 21.905 6.603 -17.795 1.00 86.62 274 VAL A O 1
ATOM 2219 N N . LEU A 1 275 ? 22.051 6.773 -20.035 1.00 88.44 275 LEU A N 1
ATOM 2220 C CA . LEU A 1 275 ? 21.796 8.205 -20.106 1.00 88.44 275 LEU A CA 1
ATOM 2221 C C . LEU A 1 275 ? 20.294 8.444 -20.233 1.00 88.44 275 LEU A C 1
ATOM 2223 O O . LEU A 1 275 ? 19.720 8.373 -21.319 1.00 88.44 275 LEU A O 1
ATOM 2227 N N . TRP A 1 276 ? 19.644 8.690 -19.098 1.00 88.88 276 TRP A N 1
ATOM 2228 C CA . TRP A 1 276 ? 18.216 8.995 -19.055 1.00 88.88 276 TRP A CA 1
ATOM 2229 C C . TRP A 1 276 ? 17.959 10.437 -19.492 1.00 88.88 276 TRP A C 1
ATOM 2231 O O . TRP A 1 276 ? 18.454 11.369 -18.859 1.00 88.88 276 TRP A O 1
ATOM 2241 N N . LEU A 1 277 ? 17.123 10.629 -20.515 1.00 88.75 277 LEU A N 1
ATOM 2242 C CA . LEU A 1 277 ? 16.856 11.941 -21.122 1.00 88.75 277 LEU A CA 1
ATOM 2243 C C . LEU A 1 277 ? 16.249 12.940 -20.130 1.00 88.75 277 LEU A C 1
ATOM 2245 O O . LEU A 1 277 ? 16.559 14.122 -20.175 1.00 88.75 277 LEU A O 1
ATOM 2249 N N . LYS A 1 278 ? 15.491 12.459 -19.138 1.00 85.62 278 LYS A N 1
ATOM 2250 C CA . LYS A 1 278 ? 14.969 13.279 -18.027 1.00 85.62 278 LYS A CA 1
ATOM 2251 C C . LYS A 1 278 ? 16.050 13.969 -17.176 1.00 85.62 278 LYS A C 1
ATOM 2253 O O . LYS A 1 278 ? 15.722 14.807 -16.342 1.00 85.62 278 LYS A O 1
ATOM 2258 N N . HIS A 1 279 ? 17.312 13.554 -17.293 1.00 88.31 279 HIS A N 1
ATOM 2259 C CA . HIS A 1 279 ? 18.443 14.148 -16.576 1.00 88.31 279 HIS A CA 1
ATOM 2260 C C . HIS A 1 279 ? 19.224 15.159 -17.420 1.00 88.31 279 HIS A C 1
ATOM 2262 O O . HIS A 1 279 ? 20.148 15.776 -16.896 1.00 88.31 279 HIS A O 1
ATOM 2268 N N . PHE A 1 280 ? 18.847 15.353 -18.686 1.00 92.62 280 PHE A N 1
ATOM 2269 C CA . PHE A 1 280 ? 19.458 16.329 -19.576 1.00 92.62 280 PHE A CA 1
ATOM 2270 C C . PHE A 1 280 ? 18.858 17.694 -19.279 1.00 92.62 280 PHE A C 1
ATOM 2272 O O . PHE A 1 280 ? 17.690 17.951 -19.558 1.00 92.62 280 PHE A O 1
ATOM 2279 N N . LYS A 1 281 ? 19.662 18.573 -18.685 1.00 92.88 281 LYS A N 1
ATOM 2280 C CA . LYS A 1 281 ? 19.275 19.958 -18.430 1.00 92.88 281 LYS A CA 1
ATOM 2281 C C . LYS A 1 281 ? 19.743 20.820 -19.604 1.00 92.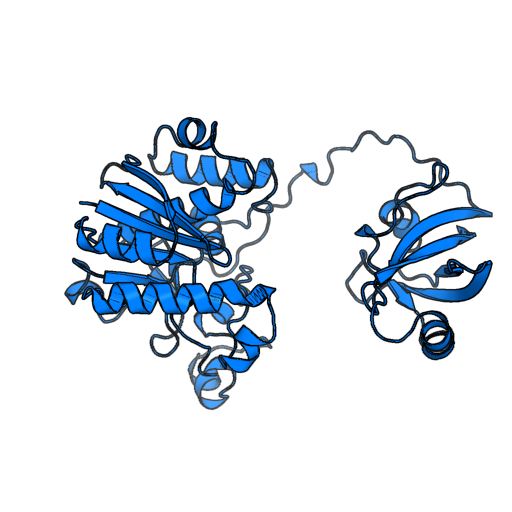88 281 LYS A C 1
ATOM 2283 O O . LYS A 1 281 ? 20.954 20.886 -19.814 1.00 92.88 281 LYS A O 1
ATOM 2288 N N . PRO A 1 282 ? 18.838 21.455 -20.365 1.00 92.56 282 PRO A N 1
ATOM 2289 C CA . PRO A 1 282 ? 19.233 22.272 -21.506 1.00 92.56 282 PRO A CA 1
ATOM 2290 C C . PRO A 1 282 ? 20.114 23.458 -21.093 1.00 92.56 282 PRO A C 1
ATOM 2292 O O . PRO A 1 282 ? 19.891 24.069 -20.046 1.00 92.56 282 PRO A O 1
ATOM 2295 N N . ILE A 1 283 ? 21.098 23.790 -21.927 1.00 92.12 283 ILE A N 1
ATOM 2296 C CA . ILE A 1 283 ? 21.981 24.956 -21.784 1.00 92.12 283 ILE A CA 1
ATOM 2297 C C . ILE A 1 283 ? 21.727 25.904 -22.969 1.00 92.12 283 ILE A C 1
ATOM 2299 O O . ILE A 1 283 ? 21.364 25.455 -24.054 1.00 92.12 283 ILE A O 1
ATOM 2303 N N . ASN A 1 284 ? 21.898 27.218 -22.778 1.00 86.62 284 ASN A N 1
ATOM 2304 C CA . ASN A 1 284 ? 21.867 28.225 -23.854 1.00 86.62 284 ASN A CA 1
ATOM 2305 C C . ASN A 1 284 ? 20.602 28.183 -24.739 1.00 86.62 284 ASN A C 1
ATOM 2307 O O . ASN A 1 284 ? 20.666 28.387 -25.950 1.00 86.62 284 ASN A O 1
ATOM 2311 N N . GLY A 1 285 ? 19.442 27.906 -24.135 1.00 80.12 285 GLY A N 1
ATOM 2312 C CA . GLY A 1 285 ? 18.167 27.843 -24.857 1.00 80.12 285 GLY A CA 1
ATOM 2313 C C . GLY A 1 285 ? 18.003 26.600 -25.736 1.00 80.12 285 GLY A C 1
ATOM 2314 O O . GLY A 1 285 ? 17.186 26.614 -26.656 1.00 80.12 285 GLY A O 1
ATOM 2315 N N . ALA A 1 286 ? 18.767 25.531 -25.483 1.00 86.50 286 ALA A N 1
ATOM 2316 C CA . ALA A 1 286 ? 18.509 24.237 -26.099 1.00 86.50 286 ALA A CA 1
ATOM 2317 C C . ALA A 1 286 ? 17.078 23.744 -25.773 1.00 86.50 286 ALA A C 1
ATOM 2319 O O . ALA A 1 286 ? 16.568 23.997 -24.676 1.00 86.50 286 ALA A O 1
ATOM 2320 N N . PRO A 1 287 ? 16.413 23.048 -26.710 1.00 85.88 287 PRO A N 1
ATOM 2321 C CA . PRO A 1 287 ? 15.107 22.452 -26.467 1.00 85.88 287 PRO A CA 1
ATOM 2322 C C . PRO A 1 287 ? 15.224 21.275 -25.499 1.00 85.88 287 PRO A C 1
ATOM 2324 O O . PRO A 1 287 ? 16.314 20.749 -25.278 1.00 85.88 287 PRO A O 1
ATOM 2327 N N . ASP A 1 288 ? 14.104 20.819 -24.942 1.00 88.25 288 ASP A N 1
ATOM 2328 C CA . ASP A 1 288 ? 14.081 19.595 -24.138 1.00 88.25 288 ASP A CA 1
ATOM 2329 C C . ASP A 1 288 ? 14.665 18.407 -24.931 1.00 88.25 288 ASP A C 1
ATOM 2331 O O . ASP A 1 288 ? 14.312 18.192 -26.091 1.00 88.25 288 ASP A O 1
ATOM 2335 N N . ALA A 1 289 ? 15.582 17.646 -24.323 1.00 86.69 289 ALA A N 1
ATOM 2336 C CA . ALA A 1 289 ? 16.307 16.578 -25.018 1.00 86.69 289 ALA A CA 1
ATOM 2337 C C . ALA A 1 289 ? 15.388 15.432 -25.464 1.00 86.69 289 ALA A C 1
ATOM 2339 O O . ALA A 1 289 ? 15.646 14.795 -26.485 1.00 86.69 289 ALA A O 1
ATOM 2340 N N . LEU A 1 290 ? 14.320 15.157 -24.704 1.00 84.50 290 LEU A N 1
ATOM 2341 C CA . LEU A 1 290 ? 13.341 14.145 -25.078 1.00 84.50 290 LEU A CA 1
ATOM 2342 C C . LEU A 1 290 ? 12.524 14.625 -26.277 1.00 84.50 290 LEU A C 1
ATOM 2344 O O . LEU A 1 290 ? 12.335 13.852 -27.208 1.00 84.50 290 LEU A O 1
ATOM 2348 N N . GLU A 1 291 ? 12.080 15.883 -26.290 1.00 81.81 291 GLU A N 1
ATOM 2349 C CA . GLU A 1 291 ? 11.396 16.468 -27.454 1.00 81.81 291 GLU A CA 1
ATOM 2350 C C . GLU A 1 291 ? 12.304 16.516 -28.695 1.00 81.81 291 GLU A C 1
ATOM 2352 O O . GLU A 1 291 ? 11.870 16.114 -29.773 1.00 81.81 291 GLU A O 1
ATOM 2357 N N . LEU A 1 292 ? 13.574 16.912 -28.538 1.00 82.94 292 LEU A N 1
ATOM 2358 C CA . LEU A 1 292 ? 14.559 16.952 -29.623 1.00 82.94 292 LEU A CA 1
ATOM 2359 C C . LEU A 1 292 ? 14.748 15.568 -30.260 1.00 82.94 292 LEU A C 1
ATOM 2361 O O . LEU A 1 292 ? 14.709 15.421 -31.476 1.00 82.94 292 LEU A O 1
ATOM 2365 N N . LEU A 1 293 ? 14.936 14.533 -29.438 1.00 81.56 293 LEU A N 1
ATOM 2366 C CA . LEU A 1 293 ? 15.309 13.201 -29.916 1.00 81.56 293 LEU A CA 1
ATOM 2367 C C . LEU A 1 293 ? 14.124 12.305 -30.292 1.00 81.56 293 LEU A C 1
ATOM 2369 O O . LEU A 1 293 ? 14.340 11.240 -30.872 1.00 81.56 293 LEU A O 1
ATOM 2373 N N . LYS A 1 294 ? 12.879 12.723 -30.030 1.00 74.38 294 LYS A N 1
ATOM 2374 C CA . LYS A 1 294 ? 11.680 12.011 -30.510 1.00 74.38 294 LYS A CA 1
ATOM 2375 C C . LYS A 1 294 ? 11.673 11.838 -32.028 1.00 74.38 294 LYS A C 1
ATOM 2377 O O . LYS A 1 294 ? 11.218 10.804 -32.503 1.00 74.38 294 LYS A O 1
ATOM 2382 N N . THR A 1 295 ? 12.170 12.815 -32.787 1.00 67.56 295 THR A N 1
ATOM 2383 C CA . THR A 1 295 ? 12.160 12.741 -34.258 1.00 67.56 295 THR A CA 1
ATOM 2384 C C . THR A 1 295 ? 13.286 11.871 -34.830 1.00 67.56 295 THR A C 1
ATOM 2386 O O . THR A 1 295 ? 13.202 11.488 -35.989 1.00 67.56 295 THR A O 1
ATOM 2389 N N . LYS A 1 296 ? 14.289 11.501 -34.017 1.00 68.38 296 LYS A N 1
ATOM 2390 C CA . LYS A 1 296 ? 15.394 10.583 -34.365 1.00 68.38 296 LYS A CA 1
ATOM 2391 C C . LYS A 1 296 ? 15.265 9.223 -33.670 1.00 68.38 296 LYS A C 1
ATOM 2393 O O . LYS A 1 296 ? 16.254 8.563 -33.346 1.00 68.38 296 LYS A O 1
ATOM 2398 N N . GLN A 1 297 ? 14.036 8.804 -33.365 1.00 65.75 297 GLN A N 1
ATOM 2399 C CA . GLN A 1 297 ? 13.802 7.551 -32.658 1.00 65.75 297 GLN A CA 1
ATOM 2400 C C . GLN A 1 297 ? 14.330 6.366 -33.484 1.00 65.75 297 GLN A C 1
ATOM 2402 O O . GLN A 1 297 ? 13.896 6.148 -34.612 1.00 65.75 297 GLN A O 1
ATOM 2407 N N . ASN A 1 298 ? 15.211 5.560 -32.880 1.00 6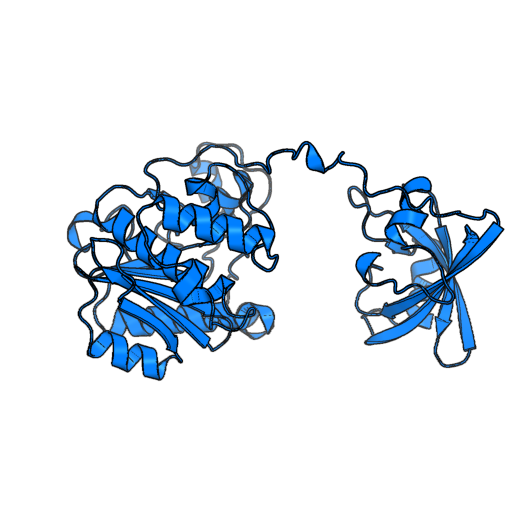6.00 298 ASN A N 1
ATOM 2408 C CA . ASN A 1 298 ? 15.929 4.439 -33.510 1.00 66.00 298 ASN A CA 1
ATOM 2409 C C . ASN A 1 298 ? 17.083 4.821 -34.455 1.00 66.00 298 ASN A C 1
ATOM 2411 O O . ASN A 1 298 ? 17.609 3.936 -35.127 1.00 66.00 298 ASN A O 1
ATOM 2415 N N . GLU A 1 299 ? 17.510 6.083 -34.473 1.00 78.56 299 GLU A N 1
ATOM 2416 C CA . GLU A 1 299 ? 18.741 6.494 -35.153 1.00 78.56 299 GLU A CA 1
ATOM 2417 C C . GLU A 1 299 ? 19.936 6.537 -34.190 1.00 78.56 299 GLU A C 1
ATOM 2419 O O . GLU A 1 299 ? 19.801 6.705 -32.972 1.00 78.56 299 GLU A O 1
ATOM 2424 N N . ASP A 1 300 ? 21.125 6.387 -34.765 1.00 84.50 300 ASP A N 1
ATOM 2425 C CA . ASP A 1 300 ? 22.404 6.574 -34.094 1.00 84.50 300 ASP A CA 1
ATOM 2426 C C . ASP A 1 300 ? 22.650 8.078 -33.880 1.00 84.50 300 ASP A C 1
ATOM 2428 O O . ASP A 1 300 ? 22.738 8.856 -34.830 1.00 84.50 300 ASP A O 1
ATOM 2432 N N . ILE A 1 301 ? 22.788 8.500 -32.623 1.00 87.44 301 ILE A N 1
ATOM 2433 C CA . ILE A 1 301 ? 22.971 9.907 -32.254 1.00 87.44 301 ILE A CA 1
ATOM 2434 C C . ILE A 1 301 ? 24.447 10.141 -31.951 1.00 87.44 301 ILE A C 1
ATOM 2436 O O . ILE A 1 301 ? 24.971 9.651 -30.949 1.00 87.44 301 ILE A O 1
ATOM 2440 N N . ASN A 1 302 ? 25.126 10.909 -32.798 1.00 89.88 302 ASN A N 1
ATOM 2441 C CA . ASN A 1 302 ? 26.505 11.313 -32.540 1.00 89.88 302 ASN A CA 1
ATOM 2442 C C . ASN A 1 302 ? 26.534 12.459 -31.531 1.00 89.88 302 ASN A C 1
ATOM 2444 O O . ASN A 1 302 ? 25.856 13.473 -31.709 1.00 89.88 302 ASN A O 1
ATOM 2448 N N . VAL A 1 303 ? 27.327 12.287 -30.477 1.00 93.19 303 VAL A N 1
ATOM 2449 C CA . VAL A 1 303 ? 27.476 13.276 -29.413 1.00 93.19 303 VAL A CA 1
ATOM 2450 C C . VAL A 1 303 ? 28.938 13.478 -29.048 1.00 93.19 303 VAL A C 1
ATOM 2452 O O . VAL A 1 303 ? 29.744 12.545 -29.112 1.00 93.19 303 VAL A O 1
ATOM 2455 N N . THR A 1 304 ? 29.248 14.686 -28.593 1.00 95.25 304 THR A N 1
ATOM 2456 C CA . THR A 1 304 ? 30.489 14.992 -27.877 1.00 95.25 304 THR A CA 1
ATOM 2457 C C . THR A 1 304 ? 30.161 15.115 -26.397 1.00 95.25 304 THR A C 1
ATOM 2459 O O . THR A 1 304 ? 29.215 15.809 -26.031 1.00 95.25 304 THR A O 1
ATOM 2462 N N . ILE A 1 305 ? 30.910 14.424 -25.545 1.00 93.75 305 ILE A N 1
ATOM 2463 C CA . ILE A 1 305 ? 30.771 14.496 -24.089 1.00 93.75 305 ILE A CA 1
ATOM 2464 C C . ILE A 1 305 ? 32.019 15.181 -23.547 1.00 93.75 305 ILE A C 1
ATOM 2466 O O . ILE A 1 305 ? 33.122 14.709 -23.806 1.00 93.75 305 ILE A O 1
ATOM 2470 N N . GLU A 1 306 ? 31.836 16.276 -22.818 1.00 94.50 306 GLU A N 1
ATOM 2471 C CA . GLU A 1 306 ? 32.904 17.100 -22.248 1.00 94.50 306 GLU A CA 1
ATOM 2472 C C . GLU A 1 306 ? 32.892 17.010 -20.721 1.00 94.50 306 GLU A C 1
ATOM 2474 O O . GLU A 1 306 ? 31.834 17.127 -20.089 1.00 94.50 306 GLU A O 1
ATOM 2479 N N . GLY A 1 307 ? 34.070 16.768 -20.149 1.00 88.12 307 GLY A N 1
ATOM 2480 C CA . GLY A 1 307 ? 34.324 16.737 -18.713 1.00 88.12 307 GLY A CA 1
ATOM 2481 C C . GLY A 1 307 ? 34.771 18.093 -18.165 1.00 88.12 307 GLY A C 1
ATOM 2482 O O . GLY A 1 307 ? 34.939 19.068 -18.895 1.00 88.12 307 GLY A O 1
ATOM 2483 N N . GLU A 1 308 ? 34.983 18.155 -16.850 1.00 77.19 308 GLU A N 1
ATOM 2484 C CA . GLU A 1 308 ? 35.374 19.386 -16.141 1.00 77.19 308 GLU A CA 1
ATOM 2485 C C . GLU A 1 308 ? 36.771 19.910 -16.533 1.00 77.19 308 GLU A C 1
ATOM 2487 O O . GLU A 1 308 ? 37.052 21.090 -16.335 1.00 77.19 308 GLU A O 1
ATOM 2492 N N . ASN A 1 309 ? 37.636 19.070 -17.115 1.00 78.38 309 ASN A N 1
ATOM 2493 C CA . ASN A 1 309 ? 39.016 19.422 -17.466 1.00 78.38 309 ASN A CA 1
ATOM 2494 C C . ASN A 1 309 ? 39.190 19.799 -18.951 1.00 78.38 309 ASN A C 1
ATOM 2496 O O . ASN A 1 309 ? 40.308 19.742 -19.465 1.00 78.38 309 ASN A O 1
ATOM 2500 N N . ASN A 1 310 ? 38.107 20.161 -19.652 1.00 74.81 310 ASN A N 1
ATOM 2501 C CA . ASN A 1 310 ? 38.071 20.354 -21.113 1.00 74.81 310 ASN A CA 1
ATOM 2502 C C . ASN A 1 310 ? 38.512 19.117 -21.922 1.00 74.81 310 ASN A C 1
ATOM 2504 O O . ASN A 1 310 ? 38.814 19.212 -23.114 1.00 74.81 310 ASN A O 1
ATOM 2508 N N . ASP A 1 311 ? 38.543 17.945 -21.294 1.00 88.50 311 ASP A N 1
ATOM 2509 C CA . ASP A 1 311 ? 38.667 16.668 -21.967 1.00 88.50 311 ASP A CA 1
ATOM 2510 C C . ASP A 1 311 ? 37.329 16.302 -22.617 1.00 88.50 311 ASP A C 1
ATOM 2512 O O . ASP A 1 311 ? 36.255 16.567 -22.075 1.00 88.50 311 ASP A O 1
ATOM 2516 N N . SER A 1 312 ? 37.384 15.720 -23.816 1.00 93.38 312 SER A N 1
ATOM 2517 C CA . SER A 1 312 ? 36.178 15.377 -24.564 1.00 93.38 312 SER A CA 1
ATOM 2518 C C . SER A 1 312 ? 36.288 14.039 -25.275 1.00 93.38 312 SER A C 1
ATOM 2520 O O . SER A 1 312 ? 37.366 13.609 -25.692 1.00 93.38 312 SER A O 1
ATOM 2522 N N . VAL A 1 313 ? 35.143 13.379 -25.429 1.00 94.12 313 VAL A N 1
ATOM 2523 C CA . VAL A 1 313 ? 35.019 12.126 -26.167 1.00 94.12 313 VAL A CA 1
ATOM 2524 C C . VAL A 1 313 ? 33.846 12.192 -27.136 1.00 94.12 313 VAL A C 1
ATOM 2526 O O . VAL A 1 313 ? 32.744 12.611 -26.787 1.00 94.12 313 VAL A O 1
ATOM 2529 N N . ASN A 1 314 ? 34.077 11.731 -28.364 1.00 94.62 314 ASN A N 1
ATOM 2530 C CA . ASN A 1 314 ? 33.029 11.570 -29.365 1.00 94.62 314 ASN A CA 1
ATOM 2531 C C . ASN A 1 314 ? 32.513 10.134 -29.346 1.00 94.62 314 ASN A C 1
ATOM 2533 O O . ASN A 1 314 ? 33.283 9.185 -29.522 1.00 94.62 314 ASN A O 1
ATOM 2537 N N . VAL A 1 315 ? 31.208 9.973 -29.144 1.00 93.44 315 VAL A N 1
ATOM 2538 C CA . VAL A 1 315 ? 30.555 8.664 -29.094 1.00 93.44 315 VAL A CA 1
ATOM 2539 C C . VAL A 1 315 ? 29.236 8.683 -29.852 1.00 93.44 315 VAL A C 1
ATOM 2541 O O . VAL A 1 315 ? 28.609 9.722 -30.034 1.00 93.44 315 VAL A O 1
ATOM 2544 N N . THR A 1 316 ? 28.783 7.503 -30.254 1.00 92.69 316 THR A N 1
ATOM 2545 C CA . THR A 1 316 ? 27.428 7.313 -30.777 1.00 92.69 316 THR A CA 1
ATOM 2546 C C . THR A 1 316 ? 26.546 6.698 -29.700 1.00 92.69 316 THR A C 1
ATOM 2548 O O . THR A 1 316 ? 26.866 5.622 -29.174 1.00 92.69 316 THR A O 1
ATOM 2551 N N . LEU A 1 317 ? 25.433 7.363 -29.401 1.00 90.25 317 LEU A N 1
ATOM 2552 C CA . LEU A 1 317 ? 24.366 6.895 -28.529 1.00 90.25 317 LEU A CA 1
ATOM 2553 C C . LEU A 1 317 ? 23.249 6.240 -29.347 1.00 90.25 317 LEU A C 1
ATOM 2555 O O . LEU A 1 317 ? 22.934 6.679 -30.446 1.00 90.25 317 LEU A O 1
ATOM 2559 N N . VAL A 1 318 ? 22.633 5.205 -28.788 1.00 89.25 318 VAL A N 1
ATOM 2560 C CA . VAL A 1 318 ? 21.537 4.446 -29.394 1.00 89.25 318 VAL A CA 1
ATOM 2561 C C . VAL A 1 318 ? 20.346 4.384 -28.451 1.00 89.25 318 VAL A C 1
ATOM 2563 O O . VAL A 1 318 ? 20.507 4.273 -27.228 1.00 89.25 318 VAL A O 1
ATOM 2566 N N . SER A 1 319 ? 19.140 4.431 -29.018 1.00 83.88 319 SER A N 1
ATOM 2567 C CA . SER A 1 319 ? 17.903 4.239 -28.259 1.00 83.88 319 SER A CA 1
ATOM 2568 C C . SER A 1 319 ? 17.843 2.841 -27.641 1.00 83.88 319 SER A C 1
ATOM 2570 O O . SER A 1 319 ? 18.311 1.847 -28.201 1.00 83.88 319 SER A O 1
ATOM 2572 N N . MET A 1 320 ? 17.237 2.741 -26.461 1.00 79.94 320 MET A N 1
ATOM 2573 C CA . MET A 1 320 ? 17.005 1.451 -25.823 1.00 79.94 320 MET A CA 1
ATOM 2574 C C . MET A 1 320 ? 15.813 0.716 -26.453 1.00 79.94 320 MET A C 1
ATOM 2576 O O . MET A 1 320 ? 14.764 1.298 -26.716 1.00 79.94 320 MET A O 1
ATOM 2580 N N . LYS A 1 321 ? 15.934 -0.607 -26.628 1.00 72.94 321 LYS A N 1
ATOM 2581 C CA . LYS A 1 321 ? 14.828 -1.449 -27.114 1.00 72.94 321 LYS A CA 1
ATOM 2582 C C . LYS A 1 321 ? 13.594 -1.267 -26.217 1.00 72.94 321 LYS A C 1
ATOM 2584 O O . LYS A 1 321 ? 13.670 -1.517 -25.014 1.00 72.94 321 LYS A O 1
ATOM 2589 N N . ASN A 1 322 ? 12.471 -0.860 -26.810 1.00 68.81 322 ASN A N 1
ATOM 2590 C CA . ASN A 1 322 ? 11.186 -0.603 -26.142 1.00 68.81 322 ASN A CA 1
ATOM 2591 C C . ASN A 1 322 ? 11.194 0.542 -25.103 1.00 68.81 322 ASN A C 1
ATOM 2593 O O . ASN A 1 322 ? 10.326 0.568 -24.229 1.00 68.81 322 ASN A O 1
ATOM 2597 N N . ARG A 1 323 ? 12.157 1.474 -25.162 1.00 70.75 323 ARG A N 1
ATOM 2598 C CA . ARG A 1 323 ? 12.199 2.669 -24.302 1.00 70.75 323 ARG A CA 1
ATOM 2599 C C . ARG A 1 323 ? 12.645 3.898 -25.088 1.00 70.75 323 ARG A C 1
ATOM 2601 O O . ARG A 1 323 ? 13.690 3.875 -25.725 1.00 70.75 323 ARG A O 1
ATOM 2608 N N . SER A 1 324 ? 11.870 4.975 -25.006 1.00 73.69 324 SER A N 1
ATOM 2609 C CA . SER A 1 324 ? 12.157 6.254 -25.672 1.00 73.69 324 SER A CA 1
ATOM 2610 C C . SER A 1 324 ? 12.829 7.282 -24.759 1.00 73.69 324 SER A C 1
ATOM 2612 O O . SER A 1 324 ? 13.166 8.366 -25.210 1.00 73.69 324 SER A O 1
ATOM 2614 N N . ASP A 1 325 ? 12.999 6.974 -23.473 1.00 83.00 325 ASP A N 1
ATOM 2615 C CA . ASP A 1 325 ? 13.442 7.907 -22.430 1.00 83.00 325 ASP A CA 1
ATOM 2616 C C . ASP A 1 325 ? 14.898 7.695 -21.982 1.00 83.00 325 ASP A C 1
ATOM 2618 O O . 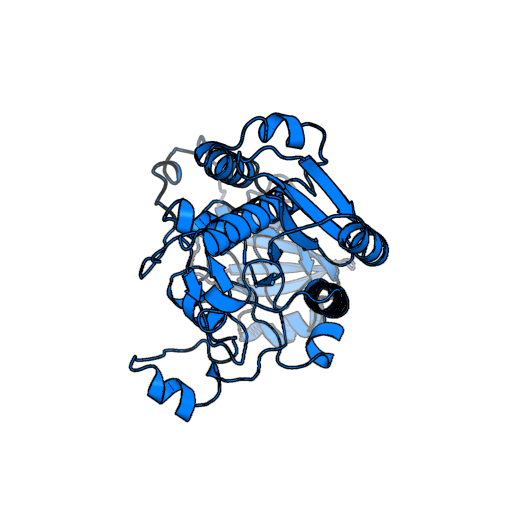ASP A 1 325 ? 15.379 8.382 -21.075 1.00 83.00 325 ASP A O 1
ATOM 2622 N N . GLY A 1 326 ? 15.608 6.752 -22.604 1.00 85.56 326 GLY A N 1
ATOM 2623 C CA . GLY A 1 326 ? 16.977 6.396 -22.251 1.00 85.56 326 GLY A CA 1
ATOM 2624 C C . GLY A 1 326 ? 17.834 6.042 -23.460 1.00 85.56 326 GLY A C 1
ATOM 2625 O O . GLY A 1 326 ? 17.392 5.355 -24.384 1.00 85.56 326 GLY A O 1
ATOM 2626 N N . LEU A 1 327 ? 19.088 6.485 -23.407 1.00 88.00 327 LEU A N 1
ATOM 2627 C CA . LEU A 1 327 ? 20.120 6.214 -24.396 1.00 88.00 327 LEU A CA 1
ATOM 2628 C C . LEU A 1 327 ? 21.237 5.358 -23.799 1.00 88.00 327 LEU A C 1
ATOM 2630 O O . LEU A 1 327 ? 21.569 5.454 -22.615 1.00 88.00 327 LEU A O 1
ATOM 2634 N N . LYS A 1 328 ? 21.855 4.535 -24.644 1.00 88.94 328 LYS A N 1
ATOM 2635 C CA . LYS A 1 328 ? 23.078 3.795 -24.320 1.00 88.94 328 LYS A CA 1
ATOM 2636 C C . LYS A 1 328 ? 24.162 4.124 -25.321 1.00 88.94 328 LYS A C 1
ATOM 2638 O O . LYS A 1 328 ? 23.877 4.336 -26.489 1.00 88.94 328 LYS A O 1
ATOM 2643 N N . VAL A 1 329 ? 25.414 4.084 -24.891 1.00 88.81 329 VAL A N 1
ATOM 2644 C CA . VAL A 1 329 ? 26.529 4.115 -25.835 1.00 88.81 329 VAL A CA 1
ATOM 2645 C C . VAL A 1 329 ? 26.515 2.852 -26.705 1.00 88.81 329 VAL A C 1
ATOM 2647 O O . VAL A 1 329 ? 26.330 1.732 -26.207 1.00 88.81 329 VAL A O 1
ATOM 2650 N N . SER A 1 330 ? 26.684 3.023 -28.014 1.00 87.69 330 SER A N 1
ATOM 2651 C CA . SER A 1 330 ? 26.807 1.904 -28.949 1.00 87.69 330 SER A CA 1
ATOM 2652 C C . SER A 1 330 ? 28.022 1.036 -28.604 1.00 87.69 330 SER A C 1
ATOM 2654 O O . SER A 1 330 ? 28.997 1.487 -27.996 1.00 87.69 330 SER A O 1
ATOM 2656 N N . GLY A 1 331 ? 27.971 -0.245 -28.987 1.00 85.38 331 GLY A N 1
ATOM 2657 C CA . GLY A 1 331 ? 28.976 -1.239 -28.592 1.00 85.38 331 GLY A CA 1
ATOM 2658 C C . GLY A 1 331 ? 30.421 -0.811 -28.874 1.00 85.38 331 GLY A C 1
ATOM 2659 O O . GLY A 1 331 ? 31.283 -1.020 -28.022 1.00 85.38 331 GLY A O 1
ATOM 2660 N N . LYS A 1 332 ? 30.659 -0.144 -30.012 1.00 88.19 332 LYS A N 1
ATOM 2661 C CA . LYS A 1 332 ? 31.992 0.280 -30.464 1.00 88.19 332 LYS A CA 1
ATOM 2662 C C . LYS A 1 332 ? 32.646 1.358 -29.585 1.00 88.19 332 LYS A C 1
ATOM 2664 O O . LYS A 1 332 ? 33.867 1.389 -29.503 1.00 88.19 332 LYS A O 1
ATOM 2669 N N . TYR A 1 333 ? 31.866 2.178 -28.872 1.00 88.94 333 TYR A N 1
ATOM 2670 C CA . TYR A 1 333 ? 32.397 3.241 -27.999 1.00 88.94 333 TYR A CA 1
ATOM 2671 C C . TYR A 1 333 ? 32.336 2.911 -26.505 1.00 88.94 333 TYR A C 1
ATOM 2673 O O . TYR A 1 333 ? 32.761 3.724 -25.690 1.00 88.94 333 TYR A O 1
ATOM 2681 N N . LYS A 1 334 ? 31.845 1.726 -26.113 1.00 86.81 334 LYS A N 1
ATOM 2682 C CA . LYS A 1 334 ? 31.728 1.349 -24.693 1.00 86.81 334 LYS A CA 1
ATOM 2683 C C . LYS A 1 334 ? 33.044 1.469 -23.933 1.00 86.81 334 LYS A C 1
ATOM 2685 O O . LYS A 1 334 ? 33.040 1.978 -22.820 1.00 86.81 334 LYS A O 1
ATOM 2690 N N . LYS A 1 335 ? 34.146 0.991 -24.524 1.00 87.62 335 LYS A N 1
ATOM 2691 C CA . LYS A 1 335 ? 35.472 1.058 -23.897 1.00 87.62 335 LYS A CA 1
ATOM 2692 C C . LYS A 1 335 ? 35.950 2.506 -23.777 1.00 87.62 335 LYS A C 1
ATOM 2694 O O . LYS A 1 335 ? 36.312 2.922 -22.693 1.00 87.62 335 LYS A O 1
ATOM 2699 N N . ILE A 1 336 ? 35.835 3.276 -24.857 1.00 88.50 336 ILE A N 1
ATOM 2700 C CA . ILE A 1 336 ? 36.266 4.678 -24.914 1.00 88.50 336 ILE A CA 1
ATOM 2701 C C . ILE A 1 336 ? 35.523 5.516 -23.862 1.00 88.50 336 ILE A C 1
ATOM 2703 O O . ILE A 1 336 ? 36.145 6.235 -23.090 1.00 88.50 336 ILE A O 1
ATOM 2707 N N . LEU A 1 337 ? 34.198 5.372 -23.779 1.00 87.19 337 LEU A N 1
ATOM 2708 C CA . LEU A 1 337 ? 33.394 6.108 -22.806 1.00 87.19 337 LEU A CA 1
ATOM 2709 C C . LEU A 1 337 ? 33.676 5.659 -21.364 1.00 87.19 337 LEU A C 1
ATOM 2711 O O . LEU A 1 337 ? 33.741 6.479 -20.455 1.00 87.19 337 LEU A O 1
ATOM 2715 N N . LYS A 1 338 ? 33.890 4.354 -21.160 1.00 86.44 338 LYS A N 1
ATOM 2716 C CA . LYS A 1 338 ? 34.288 3.798 -19.863 1.00 86.44 338 LYS A CA 1
ATOM 2717 C C . LYS A 1 338 ? 35.650 4.320 -19.400 1.00 86.44 338 LYS A C 1
ATOM 2719 O O . LYS A 1 338 ? 35.807 4.575 -18.210 1.00 86.44 338 LYS A O 1
ATOM 2724 N N . ASP A 1 339 ? 36.610 4.457 -20.306 1.00 87.25 339 ASP A N 1
ATOM 2725 C CA . ASP A 1 339 ? 37.943 4.976 -19.992 1.00 87.25 339 ASP A CA 1
ATOM 2726 C C . ASP A 1 339 ? 37.888 6.488 -19.687 1.00 87.25 339 ASP A C 1
ATOM 2728 O O . ASP A 1 339 ? 38.689 6.979 -18.899 1.00 87.25 339 ASP A O 1
ATOM 2732 N N . PHE A 1 340 ? 36.903 7.203 -20.247 1.00 87.62 340 PHE A N 1
ATOM 2733 C CA . PHE A 1 340 ? 36.686 8.638 -20.040 1.00 87.62 340 PHE A CA 1
ATOM 2734 C C . PHE A 1 340 ? 36.052 8.983 -18.678 1.00 87.62 340 PHE A C 1
ATOM 2736 O O . PHE A 1 340 ? 36.573 9.827 -17.957 1.00 87.62 340 PHE A O 1
ATOM 2743 N N . TRP A 1 341 ? 34.945 8.333 -18.294 1.00 84.94 341 TRP A N 1
ATOM 2744 C CA . TRP A 1 341 ? 34.193 8.688 -17.070 1.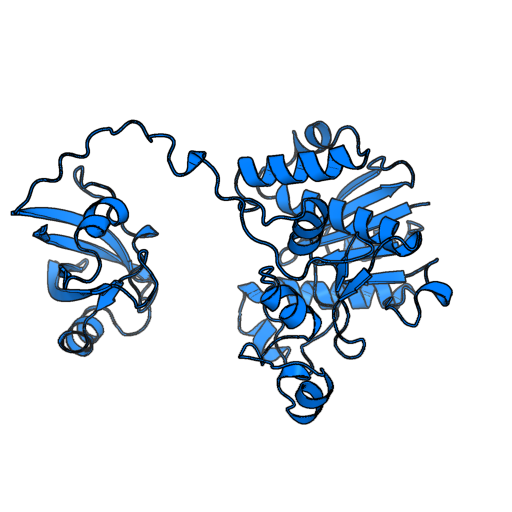00 84.94 341 TRP A CA 1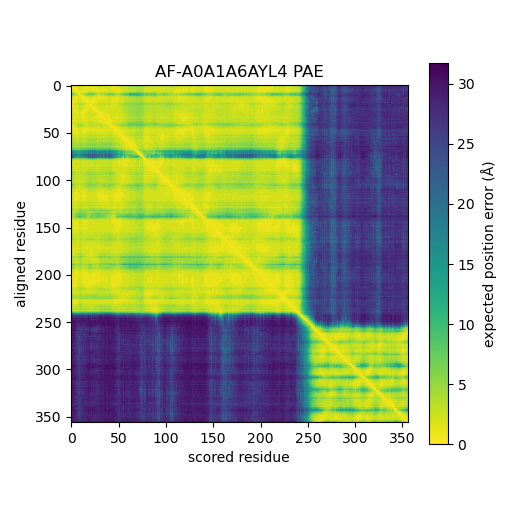
ATOM 2745 C C . TRP A 1 341 ? 33.894 7.514 -16.119 1.00 84.94 341 TRP A C 1
ATOM 2747 O O . TRP A 1 341 ? 33.068 7.616 -15.214 1.00 84.94 341 TRP A O 1
ATOM 2757 N N . GLY A 1 342 ? 34.541 6.363 -16.327 1.00 79.81 342 GLY A N 1
ATOM 2758 C CA . GLY A 1 342 ? 34.385 5.171 -15.491 1.00 79.81 342 GLY A CA 1
ATOM 2759 C C . GLY A 1 342 ? 33.227 4.239 -15.884 1.00 79.81 342 GLY A C 1
ATOM 2760 O O . GLY A 1 342 ? 32.530 4.421 -16.878 1.00 79.81 342 GLY A O 1
ATOM 2761 N N . SER A 1 343 ? 33.051 3.158 -15.110 1.00 68.06 343 SER A N 1
ATOM 2762 C CA . SER A 1 343 ? 32.016 2.119 -15.347 1.00 68.06 343 SER A CA 1
ATOM 2763 C C . SER A 1 343 ? 30.774 2.253 -14.468 1.00 68.06 343 SER A C 1
ATOM 2765 O O . SER A 1 343 ? 29.760 1.610 -14.732 1.00 68.06 343 SER A O 1
ATOM 2767 N N . SER A 1 344 ? 30.887 3.043 -13.409 1.00 66.25 344 SER A N 1
ATOM 2768 C CA . SER A 1 344 ? 29.869 3.276 -12.394 1.00 66.25 344 SER A CA 1
ATOM 2769 C C . SER A 1 344 ? 29.689 4.784 -12.332 1.00 66.25 344 SER A C 1
ATOM 2771 O O . SER A 1 344 ? 30.700 5.483 -12.369 1.00 66.25 344 SER A O 1
ATOM 2773 N N . GLY A 1 345 ? 28.445 5.271 -12.275 1.00 74.06 345 GLY A N 1
ATOM 2774 C CA . GLY A 1 345 ? 28.166 6.706 -12.210 1.00 74.06 345 GLY A CA 1
ATOM 2775 C C . GLY A 1 345 ? 29.044 7.379 -11.163 1.00 74.06 345 GLY A C 1
ATOM 2776 O O . GLY A 1 345 ? 28.986 7.023 -9.987 1.00 74.06 345 GLY A O 1
ATOM 2777 N N . ASP A 1 346 ? 29.883 8.307 -11.600 1.00 81.69 346 ASP A N 1
ATOM 2778 C CA . ASP A 1 346 ? 30.857 8.985 -10.746 1.00 81.69 346 ASP A CA 1
ATOM 2779 C C . ASP A 1 346 ? 30.251 10.203 -10.033 1.00 81.69 346 ASP A C 1
ATOM 2781 O O . ASP A 1 346 ? 30.886 10.830 -9.186 1.00 81.69 346 ASP A O 1
ATOM 2785 N N . GLY A 1 347 ? 28.994 10.522 -10.349 1.00 82.38 347 GLY A N 1
ATOM 2786 C CA . GLY A 1 347 ? 28.251 11.620 -9.757 1.00 82.38 347 GLY A CA 1
ATOM 2787 C C . GLY A 1 347 ? 28.723 12.997 -10.217 1.00 82.38 347 GLY A C 1
ATOM 2788 O O . GLY A 1 347 ? 28.248 13.982 -9.648 1.00 82.38 347 GLY A O 1
ATOM 2789 N N . LYS A 1 348 ? 29.600 13.085 -11.221 1.00 86.12 348 LYS A N 1
ATOM 2790 C CA . LYS A 1 348 ? 30.058 14.357 -11.791 1.00 86.12 348 LYS A CA 1
ATOM 2791 C C . LYS A 1 348 ? 29.108 14.866 -12.868 1.00 86.12 348 LYS A C 1
ATOM 2793 O O . LYS A 1 348 ? 28.255 14.127 -13.373 1.00 86.12 348 LYS A O 1
ATOM 2798 N N . GLU A 1 349 ? 29.222 16.154 -13.175 1.00 90.00 349 GLU A N 1
ATOM 2799 C CA . GLU A 1 349 ? 28.480 16.785 -14.263 1.00 90.00 349 GLU A CA 1
ATOM 2800 C C . GLU A 1 349 ? 29.317 16.808 -15.545 1.00 90.00 349 GLU A C 1
ATOM 2802 O O . GLU A 1 349 ? 30.501 17.124 -15.526 1.00 90.00 349 GLU A O 1
ATOM 2807 N N . TYR A 1 350 ? 28.663 16.504 -16.659 1.00 93.31 350 TYR A N 1
ATOM 2808 C CA . TYR A 1 350 ? 29.228 16.521 -18.002 1.00 93.31 350 TYR A CA 1
ATOM 2809 C C . TYR A 1 350 ? 28.365 17.389 -18.910 1.00 93.31 350 TYR A C 1
ATOM 2811 O O . TYR A 1 350 ? 27.150 17.509 -18.698 1.00 93.31 350 TYR A O 1
ATOM 2819 N N . ILE A 1 351 ? 28.977 17.958 -19.946 1.00 95.00 351 ILE A N 1
ATOM 2820 C CA . ILE A 1 351 ? 28.253 18.612 -21.037 1.00 95.00 351 ILE A CA 1
ATOM 2821 C C . ILE A 1 351 ? 28.150 17.622 -22.192 1.00 95.00 351 ILE A C 1
ATOM 2823 O O . ILE A 1 351 ? 29.155 17.140 -22.701 1.00 95.00 351 ILE A O 1
ATOM 2827 N N . ILE A 1 352 ? 26.927 17.315 -22.611 1.00 94.56 352 ILE A N 1
ATOM 2828 C CA . ILE A 1 352 ? 26.653 16.510 -23.798 1.00 94.56 352 ILE A CA 1
ATOM 2829 C C . ILE A 1 352 ? 26.197 17.441 -24.912 1.00 94.56 352 ILE A C 1
ATOM 2831 O O . ILE A 1 352 ? 25.172 18.112 -24.795 1.00 94.56 352 ILE A O 1
ATOM 2835 N N . LYS A 1 353 ? 26.959 17.449 -26.000 1.00 94.38 353 LYS A N 1
ATOM 2836 C CA . LYS A 1 353 ? 26.696 18.204 -27.220 1.00 94.38 353 LYS A CA 1
ATOM 2837 C C . LYS A 1 353 ? 26.102 17.268 -28.258 1.00 94.38 353 LYS A C 1
ATOM 2839 O O . LYS A 1 353 ? 26.743 16.300 -28.662 1.00 94.38 353 LYS A O 1
ATOM 2844 N N . ILE A 1 354 ? 24.873 17.544 -28.670 1.00 90.75 354 ILE A N 1
ATOM 2845 C CA . ILE A 1 354 ? 24.141 16.773 -29.674 1.00 90.75 354 ILE A CA 1
ATOM 2846 C C . ILE A 1 354 ? 24.115 17.592 -30.957 1.00 90.75 354 ILE A C 1
ATOM 2848 O O . ILE A 1 354 ? 23.594 18.707 -30.964 1.00 90.75 354 ILE A O 1
ATOM 2852 N N . ILE A 1 355 ? 24.663 17.034 -32.035 1.00 82.88 355 ILE A N 1
ATOM 2853 C CA . ILE A 1 355 ? 24.507 17.609 -33.372 1.00 82.88 355 ILE A CA 1
ATOM 2854 C C . ILE A 1 355 ? 23.169 17.121 -33.908 1.00 82.88 355 ILE A C 1
ATOM 2856 O O . ILE A 1 355 ? 22.957 15.909 -34.041 1.00 82.88 355 ILE A O 1
ATOM 2860 N N . PHE A 1 356 ? 22.264 18.056 -34.174 1.00 77.50 356 PHE A N 1
ATOM 2861 C CA . PHE A 1 356 ? 20.915 17.717 -34.590 1.00 77.50 356 PHE A CA 1
ATOM 2862 C C . PHE A 1 356 ? 20.660 17.946 -36.066 1.00 77.50 356 PHE A C 1
ATOM 2864 O O . PHE A 1 356 ? 20.905 19.078 -36.527 1.00 77.50 356 PHE A O 1
#

Nearest PDB structures (foldseek):
  6q26-assembly1_A  TM=6.141E-01  e=5.178E-02  Staphylococcus aureus
  7p9y-assembly1_AAA  TM=4.649E-01  e=6.159E-02  Saccharomyces cerevisiae S288C
  1fdr-assembly1_A  TM=4.378E-01  e=5.544E-01  Escherichia coli
  4ue0-assembly1_C  TM=3.659E-01  e=2.770E-01  Bovine adenovirus 4
  2ap1-assembly1_A  TM=2.229E-01  e=5.813E-02  Salmonella enterica subsp. enterica serovar Typhimurium

InterPro domains:
  IPR007362 Protein of unknown function DUF429 [PF04250] (32-222)

pLDDT: mean 88.73, std 12.61, range [32.31, 98.88]

Solvent-accessible surface area (backbone atoms only — not comparable to full-atom values): 19418 Å² total; per-residue (Å²): 108,36,21,27,6,33,16,49,55,52,78,43,30,25,35,20,32,28,41,81,76,41,49,73,80,41,80,46,80,35,43,74,68,54,46,54,53,47,61,71,75,44,87,56,29,23,34,10,29,41,32,57,72,56,56,24,79,46,57,45,60,35,63,71,57,43,67,68,66,81,57,91,82,81,77,73,36,82,22,33,51,24,45,36,61,35,35,75,20,63,41,77,64,82,66,51,48,70,44,69,65,62,34,70,74,33,78,93,38,39,22,47,60,43,24,37,50,51,52,51,54,43,42,79,70,67,34,43,83,50,49,90,90,46,37,92,84,42,47,77,40,21,31,36,30,25,48,40,73,52,36,56,24,64,73,72,64,30,47,73,59,60,56,92,38,72,67,20,41,51,55,52,50,50,54,49,39,75,70,60,35,68,61,62,68,63,67,48,66,83,45,59,77,93,48,46,52,43,44,52,34,1,42,50,17,13,52,28,26,49,23,45,66,70,71,41,28,32,71,37,52,39,81,91,51,42,36,37,46,32,58,37,72,73,82,72,81,62,39,50,62,74,82,56,75,64,84,69,54,74,66,78,74,72,74,76,81,80,59,77,85,36,76,37,39,22,43,31,65,37,68,48,81,54,53,44,36,92,53,45,42,58,40,97,84,33,66,59,52,53,70,64,44,59,83,49,67,82,46,79,42,54,31,41,40,32,47,91,82,79,47,72,48,79,41,44,32,30,58,40,90,98,41,90,57,36,32,32,64,34,82,90,38,45,64,61,53,31,75,72,61,48,83,56,42,71,67,47,67,31,41,40,33,36,66,69

Foldseek 3Di:
DKFKFWFQDQQKIFIWIADPLRETPDTDIDGLVRLLVCLVVDQHQEYFYAEFQDAAPQLLVDPVSVVVVVDDDDDDSQAFQQQSQCVLQVRHDDGGHRDPVVLVVDSNSSSNVSRNSSNVSLVVVVAAEDDPPCCVPRRRGHYAYANLQVQLCQQVVAHADDCLDPRNLVSLLCSSVVVNNPCLCVVCVPPDSVCSSSNSSGSSSRLLSVQSSVVAWHWGGDPVRGTHIYNHPDGDSHHYHPPDPVVPPDPPPPPPPDDAQDKWKFKAQQAAQKGFQVRTHTDPPGDRSLVNCVVVAQHWWWKWKAFPVRDIDIFTWGDDDPDSGIIHTDPVCPVVVCVVCHHGRPRGMIMIITRD

Organism: NCBI:txid1353534

Secondary structure (DSSP, 8-state):
-EEEEEEEETTEEEEEEEETT--EEEEEEE-HHHHHHHHHHS--SEEEEES-SS----GGG-HHHHHHTSS---S--SS-HHHHHHHTTT--PPPPPSSHHHHHH-GGGHHHHHHHHHHHHHHHTT-EE--TTTHHHHGGGEEEEE-HHHHHHHHHTSBPPPTTSHHHHHHHHHHHHTTT--SHHHHHHSS-GGGHHHHHHHHHHHHHHHHHHTT--EEEEETTTEEEEESSS---S---B---GGGGS--------PPTT-EEEEEEE--SSSEEGGG-EE-TTPPPHHHHHGGGTTS-EEEEEE-TTS-EEEEEEEEETTEEEEEEE-GGGHHHHHHHH-SS----EEEEEEE-

Radius of gyration: 24.25 Å; Cα contacts (8 Å, |Δi|>4): 684; chains: 1; bounding box: 58×56×63 Å

Sequence (356 aa):
MKFCGIDVHLRTLSIAEIDENFNVNLLKNMNLNELKEYIKATPITLIGVDAPYNLNQGLMNDEVYRNKLSRKINGHYNKKVSEYELSRRGINPFSTPSSMEIVRSKNYLSWMETGFKVYNILKEKGLELLNESNLNEKKDRGMIEVFPHACFTVLEGKLLSNKNTEKGINERINIIEGRGFTGVRDYLQNINKKYKDDFLDALIAAYTAYKIYNGSGTFVGDMVEGQIALPVDKIKDSYKRTAHPESNINKKEESIIIQFNKIYEYKVKHCDSVLWLKHFKPINGAPDALELLKTKQNEDINVTIEGENNDSVNVTLVSMKNRSDGLKVSGKYKKILKDFWGSSGDGKEYIIKIIF